Protein AF-A0A812SM68-F1 (afdb_monomer_lite)

pLDDT: mean 80.19, std 19.44, range [31.81, 96.81]

Organism: NCBI:txid878477

Foldseek 3Di:
DPPDPPPPDDDPDPDPVVVVVVVVVVVVVVVVVVVVVVVVVVVVVVVVVVVVVLVVVLVVQLVVVLVVLVVVVVVDDVVVCVPDPPVVSVCCSVPVSNVVVVVVSVVVVCCVVVVVCCVVVLVVVCVVPVVVSVVVVVVVVVVVVLVVVLVVVVVVLVVVLVVLVVVLVVLVCCCVVCVVVCVVVVNPVVSVVVSVVSVVSSVVSVVVNVVSVVVSVVVVCVVPPPPPPPDDDPPPPPPDPVVVVVPPDPVNVVVVVVVVVVVVPD

Radius of gyration: 31.7 Å; chains: 1; bounding box: 85×53×84 Å

Sequence (266 aa):
MVIPDVLHAKSGKEIKPDLMKYLYSLAWRCQSVNLLIGVALALALLNGLRAFAFHMARVRFVSRLRDRCFSHYMSQDMAFFDKVDAAELTSRLTSDCQMVFASLDDVLNFLLRSSSVTFLGSAALIRSSPRLALVAALVLLGLAASTSKYSEVRRRTTAEAQDAIAELSRVADEGLDGLATVRALGAEDVHRRLFSEQNDKILSIQKRNSYASGLFGLANVSLSGPSAGTSEDQGKGLDHPFRRVSQMTHRDMRWRMVAYAGKCSL

InterPro domains:
  IPR011527 ABC transporter type 1, transmembrane domain [PF00664] (35-219)
  IPR011527 ABC transporter type 1, transmembrane domain [PS50929] (35-225)
  IPR036640 ABC transporter type 1, transmembrane domain superfamily [G3DSA:1.20.1560.10] (4-228)
  IPR036640 ABC transporter type 1, transmembrane domain superfamily [SSF90123] (35-223)
  IPR039421 Type 1 protein exporter [PTHR43394] (33-217)

Secondary structure (DSSP, 8-state):
---GGGTTSS------HHHHHHHHHHHHHHHHHHHHHHHHHHHHHHHHHHHHHHHHHHHHHHHHHHHHHHHHHHTS-HHHHTTS-HHHHHHIIIIIHHHHHHHHHHHHHHHHHHHHHHHHHHHHHHHH-HHHHHHHHHHHHHHHHHHHHHHHHHHHHHHHHHHHHHHHHHHHHHHHHTHHHHHHTT-HHHHHHHHHHHHHHHHHHHHHHHHHHHHHHHHHHTTS-S----SSSSSTT---GGGGTTT--HHHHHHHHHHHHTTS--

Structure (mmCIF, N/CA/C/O backbone):
data_AF-A0A812SM68-F1
#
_entry.id   AF-A0A812SM68-F1
#
loop_
_atom_site.group_PDB
_atom_site.id
_atom_site.type_symbol
_atom_site.label_atom_id
_atom_site.label_alt_id
_atom_site.label_comp_id
_atom_site.label_asym_id
_atom_site.label_entity_id
_atom_site.label_seq_id
_atom_site.pdbx_PDB_ins_code
_atom_site.Cartn_x
_atom_site.Cartn_y
_atom_site.Cartn_z
_atom_site.occupancy
_atom_site.B_iso_or_equiv
_atom_site.auth_seq_id
_atom_site.auth_comp_id
_atom_site.auth_asym_id
_atom_site.auth_atom_id
_atom_site.pdbx_PDB_model_num
ATOM 1 N N . MET A 1 1 ? 32.719 12.249 -29.803 1.00 47.16 1 MET A N 1
ATOM 2 C CA . MET A 1 1 ? 33.228 12.742 -31.101 1.00 47.16 1 MET A CA 1
ATOM 3 C C . MET A 1 1 ? 34.425 13.662 -30.835 1.00 47.16 1 MET A C 1
ATOM 5 O O . MET A 1 1 ? 34.257 14.866 -30.855 1.00 47.16 1 MET A O 1
ATOM 9 N N . VAL A 1 2 ? 35.594 13.114 -30.453 1.00 51.78 2 VAL A N 1
ATOM 10 C CA . VAL A 1 2 ? 36.808 13.888 -30.056 1.00 51.78 2 VAL A CA 1
ATOM 11 C C . VAL A 1 2 ? 38.094 13.118 -30.438 1.00 51.78 2 VAL A C 1
ATOM 13 O O . VAL A 1 2 ? 38.990 12.955 -29.623 1.00 51.78 2 VAL A O 1
ATOM 16 N N . ILE A 1 3 ? 38.161 12.502 -31.625 1.00 56.97 3 ILE A N 1
ATOM 17 C CA . ILE A 1 3 ? 39.294 11.617 -31.994 1.00 56.97 3 ILE A CA 1
ATOM 18 C C . ILE A 1 3 ? 40.066 11.987 -33.287 1.00 56.97 3 ILE A C 1
ATOM 20 O O . ILE A 1 3 ? 41.169 11.464 -33.420 1.00 56.97 3 ILE A O 1
ATOM 24 N N . PRO A 1 4 ? 39.660 12.884 -34.220 1.00 54.09 4 PRO A N 1
ATOM 25 C CA . PRO A 1 4 ? 40.484 13.041 -35.426 1.00 54.09 4 PRO A CA 1
ATOM 26 C C . PRO A 1 4 ? 41.837 13.745 -35.199 1.00 54.09 4 PRO A C 1
ATOM 28 O O . PRO A 1 4 ? 42.788 13.441 -35.911 1.00 54.09 4 PRO A O 1
ATOM 31 N N . ASP A 1 5 ? 41.974 14.636 -34.210 1.00 52.50 5 ASP A N 1
ATOM 32 C CA . ASP A 1 5 ? 43.110 15.581 -34.200 1.00 52.50 5 ASP A CA 1
ATOM 33 C C . ASP A 1 5 ? 44.428 15.062 -33.601 1.00 52.50 5 ASP A C 1
ATOM 35 O O . ASP A 1 5 ? 45.472 15.687 -33.772 1.00 52.50 5 ASP A O 1
ATOM 39 N N . VAL A 1 6 ? 44.443 13.906 -32.929 1.00 55.50 6 VAL A N 1
ATOM 40 C CA . VAL A 1 6 ? 45.656 13.445 -32.215 1.00 55.50 6 VAL A CA 1
ATOM 41 C C . VAL A 1 6 ? 46.616 12.646 -33.117 1.00 55.50 6 VAL A C 1
ATOM 43 O O . VAL A 1 6 ? 47.776 12.442 -32.761 1.00 55.50 6 VAL A O 1
ATOM 46 N N . LEU A 1 7 ? 46.190 12.216 -34.313 1.00 54.66 7 LEU A N 1
ATOM 47 C CA . LEU A 1 7 ? 46.991 11.325 -35.171 1.00 54.66 7 LEU A CA 1
ATOM 48 C C . LEU A 1 7 ? 47.968 12.032 -36.125 1.00 54.66 7 LEU A C 1
ATOM 50 O O . LEU A 1 7 ? 48.834 11.367 -36.688 1.00 54.66 7 LEU A O 1
ATOM 54 N N . HIS A 1 8 ? 47.901 13.358 -36.281 1.00 49.06 8 HIS A N 1
ATOM 55 C CA . HIS A 1 8 ? 48.766 14.069 -37.235 1.00 49.06 8 HIS A CA 1
ATOM 56 C C . HIS A 1 8 ? 50.132 14.512 -36.683 1.00 49.06 8 HIS A C 1
ATOM 58 O O . HIS A 1 8 ? 50.971 14.974 -37.453 1.00 49.06 8 HIS A O 1
ATOM 64 N N . ALA A 1 9 ? 50.402 14.362 -35.381 1.00 52.28 9 ALA A N 1
ATOM 65 C CA . ALA A 1 9 ? 51.523 15.073 -34.761 1.00 52.28 9 ALA A CA 1
ATOM 66 C C . ALA A 1 9 ? 52.797 14.259 -34.464 1.00 52.28 9 ALA A C 1
ATOM 68 O O . ALA A 1 9 ? 53.779 14.869 -34.039 1.00 52.28 9 ALA A O 1
ATOM 69 N N . LYS A 1 10 ? 52.873 12.930 -34.664 1.00 51.56 10 LYS A N 1
ATOM 70 C CA . LYS A 1 10 ? 54.168 12.247 -34.447 1.00 51.56 10 LYS A CA 1
ATOM 71 C C . LYS A 1 10 ? 54.352 10.875 -35.107 1.00 51.56 10 LYS A C 1
ATOM 73 O O . LYS A 1 10 ? 53.789 9.880 -34.675 1.00 51.56 10 LYS A O 1
ATOM 78 N N . SER A 1 11 ? 55.365 10.856 -35.976 1.00 49.16 11 SER A N 1
ATOM 79 C CA . SER A 1 11 ? 56.359 9.786 -36.154 1.00 49.16 11 SER A CA 1
ATOM 80 C C . SER A 1 11 ? 56.020 8.636 -37.109 1.00 49.16 11 SER A C 1
ATOM 82 O O . SER A 1 11 ? 55.211 7.760 -36.824 1.00 49.16 11 SER A O 1
ATOM 84 N N . GLY A 1 12 ? 56.771 8.603 -38.217 1.00 54.91 12 GLY A N 1
ATOM 85 C CA . GLY A 1 12 ? 56.912 7.463 -39.120 1.00 54.91 12 GLY A CA 1
ATOM 86 C C . GLY A 1 12 ? 57.597 6.261 -38.462 1.00 54.91 12 GLY A C 1
ATOM 87 O O . GLY A 1 12 ? 58.780 6.009 -38.675 1.00 54.91 12 GLY A O 1
ATOM 88 N N . LYS A 1 13 ? 56.830 5.497 -37.685 1.00 56.81 13 LYS A N 1
ATOM 89 C CA . LYS A 1 13 ? 57.109 4.100 -37.333 1.00 56.81 13 LYS A CA 1
ATOM 90 C C . LYS A 1 13 ? 55.870 3.284 -37.671 1.00 56.81 13 LYS A C 1
ATOM 92 O O . LYS A 1 13 ? 54.777 3.658 -37.256 1.00 56.81 13 LYS A O 1
ATOM 97 N N . GLU A 1 14 ? 56.048 2.195 -38.418 1.00 61.38 14 GLU A N 1
ATOM 98 C CA . GLU A 1 14 ? 54.967 1.277 -38.784 1.00 61.38 14 GLU A CA 1
ATOM 99 C C . GLU A 1 14 ? 54.137 0.898 -37.552 1.00 61.38 14 GLU A C 1
ATOM 101 O O . GLU A 1 14 ? 54.624 0.309 -36.581 1.00 61.38 14 GLU A O 1
ATOM 106 N N . ILE A 1 15 ? 52.873 1.310 -37.573 1.00 64.56 15 ILE A N 1
ATOM 107 C CA . ILE A 1 15 ? 51.938 1.114 -36.474 1.00 64.56 15 ILE A CA 1
ATOM 108 C C . ILE A 1 15 ? 51.561 -0.366 -36.472 1.00 64.56 15 ILE A C 1
ATOM 110 O O . ILE A 1 15 ? 50.873 -0.839 -37.376 1.00 64.56 15 ILE A O 1
ATOM 114 N N . LYS A 1 16 ? 52.017 -1.108 -35.454 1.00 69.00 16 LYS A N 1
ATOM 115 C CA . LYS A 1 16 ? 51.687 -2.531 -35.298 1.00 69.00 16 LYS A CA 1
ATOM 116 C C . LYS A 1 16 ? 50.157 -2.713 -35.310 1.00 69.00 16 LYS A C 1
ATOM 118 O O . LYS A 1 16 ? 49.472 -2.019 -34.552 1.00 69.00 16 LYS A O 1
ATOM 123 N N . PRO A 1 17 ? 49.611 -3.657 -36.097 1.00 69.69 17 PRO A N 1
ATOM 124 C CA . PRO A 1 17 ? 48.165 -3.848 -36.261 1.00 69.69 17 PRO A CA 1
ATOM 125 C C . PRO A 1 17 ? 47.436 -4.166 -34.944 1.00 69.69 17 PRO A C 1
ATOM 127 O O . PRO A 1 17 ? 46.243 -3.890 -34.813 1.00 69.69 17 PRO A O 1
ATOM 130 N N . ASP A 1 18 ? 48.152 -4.671 -33.936 1.00 75.25 18 ASP A N 1
ATOM 131 C CA . ASP A 1 18 ? 47.608 -4.895 -32.595 1.00 75.25 18 ASP A CA 1
ATOM 132 C C . ASP A 1 18 ? 47.290 -3.588 -31.859 1.00 75.25 18 ASP A C 1
ATOM 134 O O . ASP A 1 18 ? 46.255 -3.499 -31.200 1.00 75.25 18 ASP A O 1
ATOM 138 N N . LEU A 1 19 ? 48.102 -2.535 -32.027 1.00 73.19 19 LEU A N 1
ATOM 139 C CA . LEU A 1 19 ? 47.860 -1.235 -31.389 1.00 73.19 19 LEU A CA 1
ATOM 140 C C . LEU A 1 19 ? 46.557 -0.600 -31.900 1.00 73.19 19 LEU A C 1
ATOM 142 O O . LEU A 1 19 ? 45.800 -0.020 -31.127 1.00 73.19 19 LEU A O 1
ATOM 146 N N . MET A 1 20 ? 46.248 -0.786 -33.185 1.00 76.00 20 MET A N 1
ATOM 147 C CA . MET A 1 20 ? 45.010 -0.312 -33.816 1.00 76.00 20 MET A CA 1
ATOM 148 C C . MET A 1 20 ? 43.759 -0.994 -33.228 1.00 76.00 20 MET A C 1
ATOM 150 O O . MET A 1 20 ? 42.764 -0.327 -32.937 1.00 76.00 20 MET A O 1
ATOM 154 N N . LYS A 1 21 ? 43.822 -2.306 -32.951 1.00 78.06 21 LYS A N 1
ATOM 155 C CA . LYS A 1 21 ? 42.741 -3.050 -32.272 1.00 78.06 21 LYS A CA 1
ATOM 156 C C . LYS A 1 21 ? 42.542 -2.584 -30.823 1.00 78.06 21 LYS A C 1
ATOM 158 O O . LYS A 1 21 ? 41.403 -2.441 -30.370 1.00 78.06 21 LYS A O 1
ATOM 163 N N . TYR A 1 22 ? 43.631 -2.295 -30.104 1.00 79.56 22 TYR A N 1
ATOM 164 C CA . TYR A 1 22 ? 43.567 -1.740 -28.746 1.00 79.56 22 TYR A CA 1
ATOM 165 C C . TYR A 1 22 ? 42.931 -0.345 -28.719 1.00 79.56 22 TYR A C 1
ATOM 167 O O . TYR A 1 22 ? 42.048 -0.100 -27.900 1.00 79.56 22 TYR A O 1
ATOM 175 N N . LEU A 1 23 ? 43.299 0.544 -29.643 1.00 79.56 23 LEU A N 1
ATOM 176 C CA . LEU A 1 23 ? 42.718 1.887 -29.721 1.00 79.56 23 LEU A CA 1
ATOM 177 C C . LEU A 1 23 ? 41.218 1.853 -30.061 1.00 79.56 23 LEU A C 1
ATOM 179 O O . LEU A 1 23 ? 40.437 2.568 -29.433 1.00 79.56 23 LEU A O 1
ATOM 183 N N . TYR A 1 24 ? 40.789 0.981 -30.981 1.00 82.25 24 TYR A N 1
ATOM 184 C CA . TYR A 1 24 ? 39.370 0.833 -31.327 1.00 82.25 24 TYR A CA 1
ATOM 185 C C . TYR A 1 24 ? 38.547 0.237 -30.174 1.00 82.25 24 TYR A C 1
ATOM 187 O O . TYR A 1 24 ? 37.477 0.751 -29.847 1.00 82.25 24 TYR A O 1
ATOM 195 N N . SER A 1 25 ? 39.056 -0.801 -29.499 1.00 83.81 25 SER A N 1
ATOM 196 C CA . SER A 1 25 ? 38.378 -1.380 -28.327 1.00 83.81 25 SER A CA 1
ATOM 197 C C . SER A 1 25 ? 38.299 -0.403 -27.146 1.00 83.81 25 SER A C 1
ATOM 199 O O . SER A 1 25 ? 37.272 -0.350 -26.469 1.00 83.81 25 SER A O 1
ATOM 201 N N . LEU A 1 26 ? 39.327 0.424 -26.923 1.00 84.94 26 LEU A N 1
ATOM 202 C CA . LEU A 1 26 ? 39.313 1.470 -25.898 1.00 84.94 26 LEU A CA 1
ATOM 203 C C . LEU A 1 26 ? 38.300 2.576 -26.236 1.00 84.94 26 LEU A C 1
ATOM 205 O O . LEU A 1 26 ? 37.512 2.967 -25.374 1.00 84.94 26 LEU A O 1
ATOM 209 N N . ALA A 1 27 ? 38.247 3.016 -27.497 1.00 84.94 27 ALA A N 1
ATOM 210 C CA . ALA A 1 27 ? 37.284 4.013 -27.964 1.00 84.94 27 ALA A CA 1
ATOM 211 C C . ALA A 1 27 ? 35.825 3.538 -27.814 1.00 84.94 27 ALA A C 1
ATOM 213 O O . ALA A 1 27 ? 34.978 4.290 -27.324 1.00 84.94 27 ALA A O 1
ATOM 214 N N . TRP A 1 28 ? 35.533 2.278 -28.154 1.00 84.50 28 TRP A N 1
ATOM 215 C CA . TRP A 1 28 ? 34.203 1.682 -27.967 1.00 84.50 28 TRP A CA 1
ATOM 216 C C . TRP A 1 28 ? 33.785 1.592 -26.499 1.00 84.50 28 TRP A C 1
ATOM 218 O O . TRP A 1 28 ? 32.625 1.855 -26.164 1.00 84.50 28 TRP A O 1
ATOM 228 N N . ARG A 1 29 ? 34.725 1.264 -25.606 1.00 87.69 29 ARG A N 1
ATOM 229 C CA . ARG A 1 29 ? 34.470 1.222 -24.160 1.00 87.69 29 ARG A CA 1
ATOM 230 C C . ARG A 1 29 ? 34.154 2.614 -23.614 1.00 87.69 29 ARG A C 1
ATOM 232 O O . ARG A 1 29 ? 33.152 2.765 -22.922 1.00 87.69 29 ARG A O 1
ATOM 239 N N . CYS A 1 30 ? 34.930 3.635 -23.978 1.00 86.69 30 CYS A N 1
ATOM 240 C CA . CYS A 1 30 ? 34.680 5.016 -23.555 1.00 86.69 30 CYS A CA 1
ATOM 241 C C . CYS A 1 30 ? 33.338 5.559 -24.076 1.00 86.69 30 CYS A C 1
ATOM 243 O O . CYS A 1 30 ? 32.591 6.179 -23.320 1.00 86.69 30 CYS A O 1
ATOM 245 N N . GLN A 1 31 ? 32.991 5.281 -25.337 1.00 88.81 31 GLN A N 1
ATOM 246 C CA . GLN A 1 31 ? 31.709 5.702 -25.911 1.00 88.81 31 GLN A CA 1
ATOM 247 C C . GLN A 1 31 ? 30.518 5.038 -25.205 1.00 88.81 31 GLN A C 1
ATOM 249 O O . GLN A 1 31 ? 29.523 5.704 -24.914 1.00 88.81 31 GLN A O 1
ATOM 254 N N . SER A 1 32 ? 30.627 3.745 -24.894 1.00 89.38 32 SER A N 1
ATOM 255 C CA . SER A 1 32 ? 29.576 3.005 -24.187 1.00 89.38 32 SER A CA 1
ATOM 256 C C . SER A 1 32 ? 29.378 3.529 -22.762 1.00 89.38 32 SER A C 1
ATOM 258 O O . SER A 1 32 ? 28.245 3.717 -22.330 1.00 89.38 32 SER A O 1
ATOM 260 N N . VAL A 1 33 ? 30.468 3.834 -22.049 1.00 91.69 33 VAL A N 1
ATOM 261 C CA . VAL A 1 33 ? 30.412 4.402 -20.692 1.00 91.69 33 VAL A CA 1
ATOM 262 C C . VAL A 1 33 ? 29.743 5.779 -20.692 1.00 91.69 33 VAL A C 1
ATOM 264 O O . VAL A 1 33 ? 28.839 6.007 -19.892 1.00 91.69 33 VAL A O 1
ATOM 267 N N . ASN A 1 34 ? 30.100 6.667 -21.625 1.00 89.31 34 ASN A N 1
ATOM 268 C CA . ASN A 1 34 ? 29.462 7.984 -21.730 1.00 89.31 34 ASN A CA 1
ATOM 269 C C . ASN A 1 34 ? 27.957 7.882 -22.027 1.00 89.31 34 ASN A C 1
ATOM 271 O O . ASN A 1 34 ? 27.167 8.646 -21.472 1.00 89.31 34 ASN A O 1
ATOM 275 N N . LEU A 1 35 ? 27.547 6.920 -22.859 1.00 94.00 35 LEU A N 1
ATOM 276 C CA . LEU A 1 35 ? 26.135 6.684 -23.164 1.00 94.00 35 LEU A CA 1
ATOM 277 C C . LEU A 1 35 ? 25.367 6.166 -21.938 1.00 94.00 35 LEU A C 1
ATOM 279 O O . LEU A 1 35 ? 24.277 6.657 -21.652 1.00 94.00 35 LEU A O 1
ATOM 283 N N . LEU A 1 36 ? 25.949 5.237 -21.172 1.00 93.62 36 LEU A N 1
ATOM 284 C CA . LEU A 1 36 ? 25.349 4.733 -19.932 1.00 93.62 36 LEU A CA 1
ATOM 285 C C . LEU A 1 36 ? 25.204 5.829 -18.870 1.00 93.62 36 LEU A C 1
ATOM 287 O O . LEU A 1 36 ? 24.159 5.910 -18.227 1.00 93.62 36 LEU A O 1
ATOM 291 N N . ILE A 1 37 ? 26.209 6.698 -18.720 1.00 94.50 37 ILE A N 1
ATOM 292 C CA . ILE A 1 37 ? 26.144 7.850 -17.808 1.00 94.50 37 ILE A CA 1
ATOM 293 C C . ILE A 1 37 ? 25.016 8.799 -18.230 1.00 94.50 37 ILE A C 1
ATOM 295 O O . ILE A 1 37 ? 24.224 9.222 -17.388 1.00 94.50 37 ILE A O 1
ATOM 299 N N . GLY A 1 38 ? 24.894 9.089 -19.530 1.00 94.94 38 GLY A N 1
ATOM 300 C CA . GLY A 1 38 ? 23.813 9.922 -20.059 1.00 94.94 38 GLY A CA 1
ATOM 301 C C . GLY A 1 38 ? 22.423 9.342 -19.775 1.00 94.94 38 GLY A C 1
ATOM 302 O O . GLY A 1 38 ? 21.540 10.057 -19.302 1.00 94.94 38 GLY A O 1
ATOM 303 N N . VAL A 1 39 ? 22.238 8.036 -19.991 1.00 95.12 39 VAL A N 1
ATOM 304 C CA . VAL A 1 39 ? 20.977 7.340 -19.682 1.00 95.12 39 VAL A CA 1
ATOM 305 C C . VAL A 1 39 ? 20.688 7.352 -18.179 1.00 95.12 39 VAL A C 1
ATOM 307 O O . VAL A 1 39 ? 19.560 7.635 -17.783 1.00 95.12 39 VAL A O 1
ATOM 310 N N . ALA A 1 40 ? 21.686 7.093 -17.332 1.00 94.19 40 ALA A N 1
ATOM 311 C CA . ALA A 1 40 ? 21.522 7.115 -15.881 1.00 94.19 40 ALA A CA 1
ATOM 312 C C . ALA A 1 40 ? 21.100 8.503 -15.371 1.00 94.19 40 ALA A C 1
ATOM 314 O O . ALA A 1 40 ? 20.181 8.608 -14.556 1.00 94.19 40 ALA A O 1
ATOM 315 N N . LEU A 1 41 ? 21.713 9.570 -15.895 1.00 96.12 41 LEU A N 1
ATOM 316 C CA . LEU A 1 41 ? 21.356 10.943 -15.545 1.00 96.12 41 LEU A CA 1
ATOM 317 C C . LEU A 1 41 ? 19.931 11.288 -15.999 1.00 96.12 41 LEU A C 1
ATOM 319 O O . LEU A 1 41 ? 19.155 11.844 -15.223 1.00 96.12 41 LEU A O 1
ATOM 323 N N . ALA A 1 42 ? 19.554 10.902 -17.221 1.00 95.12 42 ALA A N 1
ATOM 324 C CA . ALA A 1 42 ? 18.193 11.085 -17.720 1.00 95.12 42 ALA A CA 1
ATOM 325 C C . ALA A 1 42 ? 17.160 10.340 -16.856 1.00 95.12 42 ALA A C 1
ATOM 327 O O . ALA A 1 42 ? 16.133 10.911 -16.493 1.00 95.12 42 ALA A O 1
ATOM 328 N N . LEU A 1 43 ? 17.442 9.093 -16.464 1.00 92.94 43 LEU A N 1
ATOM 329 C CA . LEU A 1 43 ? 16.573 8.314 -15.577 1.00 92.94 43 LEU A CA 1
ATOM 330 C C . LEU A 1 43 ? 16.429 8.962 -14.195 1.00 92.94 43 LEU A C 1
ATOM 332 O O . LEU A 1 43 ? 15.317 9.026 -13.669 1.00 92.94 43 LEU A O 1
ATOM 336 N N . ALA A 1 44 ? 17.524 9.466 -13.620 1.00 93.88 44 ALA A N 1
ATOM 337 C CA . ALA A 1 44 ? 17.497 10.166 -12.338 1.00 93.88 44 ALA A CA 1
ATOM 338 C C . ALA A 1 44 ? 16.624 11.430 -12.407 1.00 93.88 44 ALA A C 1
ATOM 340 O O . ALA A 1 44 ? 15.751 11.624 -11.558 1.00 93.88 44 ALA A O 1
ATOM 341 N N . LEU A 1 45 ? 16.795 12.241 -13.457 1.00 96.62 45 LEU A N 1
ATOM 342 C CA . LEU A 1 45 ? 16.005 13.452 -13.685 1.00 96.62 45 LEU A CA 1
ATOM 343 C C . LEU A 1 45 ? 14.517 13.142 -13.875 1.00 96.62 45 LEU A C 1
ATOM 345 O O . LEU A 1 45 ? 13.672 13.754 -13.223 1.00 96.62 45 LEU A O 1
ATOM 349 N N . LEU A 1 46 ? 14.182 12.161 -14.717 1.00 92.94 46 LEU A N 1
ATOM 350 C CA . LEU A 1 46 ? 12.794 11.761 -14.958 1.00 92.94 46 LEU A CA 1
ATOM 351 C C . LEU A 1 46 ? 12.131 11.206 -13.695 1.00 92.94 46 LEU A C 1
ATOM 353 O O . LEU A 1 46 ? 10.971 11.515 -13.419 1.00 92.94 46 LEU A O 1
ATOM 357 N N . ASN A 1 47 ? 12.853 10.414 -12.898 1.00 90.31 47 ASN A N 1
ATOM 358 C CA . ASN A 1 47 ? 12.313 9.889 -11.649 1.00 90.31 47 ASN A CA 1
ATOM 359 C C . ASN A 1 47 ? 12.103 11.000 -10.607 1.00 90.31 47 ASN A C 1
ATOM 361 O O . ASN A 1 47 ? 11.086 10.989 -9.913 1.00 90.31 47 ASN A O 1
ATOM 365 N N . GLY A 1 48 ? 13.012 11.977 -10.541 1.00 92.81 48 GLY A N 1
ATOM 366 C CA . GLY A 1 48 ? 12.855 13.169 -9.708 1.00 92.81 48 GLY A CA 1
ATOM 367 C C . GLY A 1 48 ? 11.650 14.014 -10.124 1.00 92.81 48 GLY A C 1
ATOM 368 O O . GLY A 1 48 ? 10.812 14.347 -9.287 1.00 92.81 48 GLY A O 1
ATOM 369 N N . LEU A 1 49 ? 11.501 14.286 -11.424 1.00 95.00 49 LEU A N 1
ATOM 370 C CA . LEU A 1 49 ? 10.365 15.035 -11.965 1.00 95.00 49 LEU A CA 1
ATOM 371 C C . LEU A 1 49 ? 9.035 14.327 -11.689 1.00 95.00 49 LEU A C 1
ATOM 373 O O . LEU A 1 49 ? 8.067 14.959 -11.269 1.00 95.00 49 LEU A O 1
ATOM 377 N N . ARG A 1 50 ? 8.998 13.004 -11.871 1.00 90.44 50 ARG A N 1
ATOM 378 C CA . ARG A 1 50 ? 7.841 12.178 -11.520 1.00 90.44 50 ARG A CA 1
ATOM 379 C C . ARG A 1 50 ? 7.507 12.321 -10.035 1.00 90.44 50 ARG A C 1
ATOM 381 O O . ARG A 1 50 ? 6.367 12.631 -9.707 1.00 90.44 50 ARG A O 1
ATOM 388 N N . ALA A 1 51 ? 8.479 12.135 -9.141 1.00 90.00 51 ALA A N 1
ATOM 389 C CA . ALA A 1 51 ? 8.259 12.248 -7.698 1.00 90.00 51 ALA A CA 1
ATOM 390 C C . ALA A 1 51 ? 7.732 13.637 -7.299 1.00 90.00 51 ALA A C 1
ATOM 392 O O . ALA A 1 51 ? 6.786 13.740 -6.516 1.00 90.00 51 ALA A O 1
ATOM 393 N N . PHE A 1 52 ? 8.283 14.696 -7.893 1.00 94.19 52 PHE A N 1
ATOM 394 C CA . PHE A 1 52 ? 7.812 16.063 -7.698 1.00 94.19 52 PHE A CA 1
ATOM 395 C C . PHE A 1 52 ? 6.364 16.254 -8.173 1.00 94.19 52 PHE A C 1
ATOM 397 O O . PHE A 1 52 ? 5.540 16.803 -7.440 1.00 94.19 52 PHE A O 1
ATOM 404 N N . ALA A 1 53 ? 6.021 15.753 -9.363 1.00 92.50 53 ALA A N 1
ATOM 405 C CA . ALA A 1 53 ? 4.670 15.842 -9.909 1.00 92.50 53 ALA A CA 1
ATOM 406 C C . ALA A 1 53 ? 3.636 15.131 -9.019 1.00 92.50 53 ALA A C 1
ATOM 408 O O . ALA A 1 53 ? 2.598 15.715 -8.704 1.00 92.50 53 ALA A O 1
ATOM 409 N N . PHE A 1 54 ? 3.938 13.915 -8.547 1.00 90.69 54 PHE A N 1
ATOM 410 C CA . PHE A 1 54 ? 3.081 13.193 -7.597 1.00 90.69 54 PHE A CA 1
ATOM 411 C C . PHE A 1 54 ? 2.957 13.931 -6.263 1.00 90.69 54 PHE A C 1
ATOM 413 O O . PHE A 1 54 ? 1.865 14.025 -5.704 1.00 90.69 54 PHE A O 1
ATOM 420 N N . HIS A 1 55 ? 4.046 14.526 -5.769 1.00 92.19 55 HIS A N 1
ATOM 421 C CA . HIS A 1 55 ? 3.994 15.320 -4.547 1.00 92.19 55 HIS A CA 1
ATOM 422 C C . HIS A 1 55 ? 3.086 16.548 -4.687 1.00 92.19 55 HIS A C 1
ATOM 424 O O . HIS A 1 55 ? 2.261 16.813 -3.814 1.00 92.19 55 HIS A O 1
ATOM 430 N N . MET A 1 56 ? 3.165 17.261 -5.808 1.00 94.88 56 MET A N 1
ATOM 431 C CA . MET A 1 56 ? 2.277 18.395 -6.072 1.00 94.88 56 MET A CA 1
ATOM 432 C C . MET A 1 56 ? 0.819 17.962 -6.264 1.00 94.88 56 MET A C 1
ATOM 434 O O . MET A 1 56 ? -0.092 18.646 -5.792 1.00 94.88 56 MET A O 1
ATOM 438 N N . ALA A 1 57 ? 0.582 16.815 -6.906 1.00 93.00 57 ALA A N 1
ATOM 439 C CA . ALA A 1 57 ? -0.753 16.235 -7.022 1.00 93.00 57 ALA A CA 1
ATOM 440 C C . ALA A 1 57 ? -1.352 15.919 -5.642 1.00 93.00 57 ALA A C 1
ATOM 442 O O . ALA A 1 57 ? -2.498 16.290 -5.386 1.00 93.00 57 ALA A O 1
ATOM 443 N N . ARG A 1 58 ? -0.554 15.341 -4.731 1.00 91.94 58 ARG A N 1
ATOM 444 C CA . ARG A 1 58 ? -0.936 15.072 -3.336 1.00 91.94 58 ARG A CA 1
ATOM 445 C C . ARG A 1 58 ? -1.406 16.321 -2.614 1.00 91.94 58 ARG A C 1
ATOM 447 O O . ARG A 1 58 ? -2.515 16.341 -2.088 1.00 91.94 58 ARG A O 1
ATOM 454 N N . VAL A 1 59 ? -0.583 17.369 -2.614 1.00 94.06 59 VAL A N 1
ATOM 455 C CA . VAL A 1 59 ? -0.900 18.621 -1.909 1.00 94.06 59 VAL A CA 1
ATOM 456 C C . VAL A 1 59 ? -2.201 19.226 -2.442 1.00 94.06 59 VAL A C 1
ATOM 458 O O . VAL A 1 59 ? -3.083 19.583 -1.663 1.00 94.06 59 VAL A O 1
ATOM 461 N N . ARG A 1 60 ? -2.371 19.272 -3.770 1.00 95.06 60 ARG A N 1
ATOM 462 C CA . ARG A 1 60 ? -3.588 19.809 -4.401 1.00 95.06 60 ARG A CA 1
ATOM 463 C C . ARG A 1 60 ? -4.828 18.973 -4.096 1.00 95.06 60 ARG A C 1
ATOM 465 O O . ARG A 1 60 ? -5.890 19.540 -3.849 1.00 95.06 60 ARG A O 1
ATOM 472 N N . PHE A 1 61 ? -4.713 17.649 -4.136 1.00 94.94 61 PHE A N 1
ATOM 473 C CA . PHE A 1 61 ? -5.838 16.757 -3.877 1.00 94.94 61 PHE A CA 1
ATOM 474 C C . PHE A 1 61 ? -6.298 16.852 -2.422 1.00 94.94 61 PHE A C 1
ATOM 476 O O . PHE A 1 61 ? -7.479 17.080 -2.174 1.00 94.94 61 PHE A O 1
ATOM 483 N N . VAL A 1 62 ? -5.367 16.745 -1.469 1.00 94.69 62 VAL A N 1
ATOM 484 C CA . VAL A 1 62 ? -5.684 16.802 -0.035 1.00 94.69 62 VAL A CA 1
ATOM 485 C C . VAL A 1 62 ? -6.257 18.167 0.347 1.00 94.69 62 VAL A C 1
ATOM 487 O O . VAL A 1 62 ? -7.224 18.214 1.100 1.00 94.69 62 VAL A O 1
ATOM 490 N N . SER A 1 63 ? -5.732 19.268 -0.207 1.00 95.81 63 SER A N 1
ATOM 491 C CA . SER A 1 63 ? -6.302 20.606 0.016 1.00 95.81 63 SER A CA 1
ATOM 492 C C . SER A 1 63 ? -7.756 20.679 -0.448 1.00 95.81 63 SER A C 1
ATOM 494 O O . SER A 1 63 ? -8.630 21.031 0.333 1.00 95.81 63 SER A O 1
ATOM 496 N N . ARG A 1 64 ? -8.042 20.255 -1.688 1.00 96.31 64 ARG A N 1
ATOM 497 C CA . ARG A 1 64 ? -9.412 20.263 -2.228 1.00 96.31 64 ARG A CA 1
ATOM 498 C C . ARG A 1 64 ? -10.358 19.359 -1.446 1.00 96.31 64 ARG A C 1
ATOM 500 O O . ARG A 1 64 ? -11.538 19.676 -1.328 1.00 96.31 64 ARG A O 1
ATOM 507 N N . LEU A 1 65 ? -9.864 18.222 -0.958 1.00 95.94 65 LEU A N 1
ATOM 508 C CA . LEU A 1 65 ? -10.655 17.311 -0.139 1.00 95.94 65 LEU A CA 1
ATOM 509 C C . LEU A 1 65 ? -11.012 17.962 1.201 1.00 95.94 65 LEU A C 1
ATOM 511 O O . LEU A 1 65 ? -12.180 17.956 1.577 1.00 95.94 65 LEU A O 1
ATOM 515 N N . ARG A 1 66 ? -10.037 18.591 1.867 1.00 95.81 66 ARG A N 1
ATOM 516 C CA . ARG A 1 66 ? -10.258 19.336 3.114 1.00 95.81 66 ARG A CA 1
ATOM 517 C C . ARG A 1 66 ? -11.252 20.476 2.930 1.00 95.81 66 ARG A C 1
ATOM 519 O O . ARG A 1 66 ? -12.171 20.579 3.734 1.00 95.81 66 ARG A O 1
ATOM 526 N N . ASP A 1 67 ? -11.129 21.256 1.858 1.00 96.62 67 ASP A N 1
ATOM 527 C CA . ASP A 1 67 ? -12.054 22.359 1.565 1.00 96.62 67 ASP A CA 1
ATOM 528 C C . ASP A 1 67 ? -13.493 21.856 1.381 1.00 96.62 67 ASP A C 1
ATOM 530 O O . ASP A 1 67 ? -14.433 22.413 1.948 1.00 96.62 67 ASP A O 1
ATOM 534 N N . ARG A 1 68 ? -13.679 20.759 0.631 1.00 96.25 68 ARG A N 1
ATOM 535 C CA . ARG A 1 68 ? -15.002 20.149 0.419 1.00 96.25 68 ARG A CA 1
ATOM 536 C C . ARG A 1 68 ? -15.595 19.586 1.706 1.00 96.25 68 ARG A C 1
ATOM 538 O O . ARG A 1 68 ? -16.766 19.832 1.979 1.00 96.25 68 ARG A O 1
ATOM 545 N N . CYS A 1 69 ? -14.807 18.856 2.494 1.00 95.56 69 CYS A N 1
ATOM 546 C CA . CYS A 1 69 ? -15.271 18.298 3.764 1.00 95.56 69 CYS A CA 1
ATOM 547 C C . CYS A 1 69 ? -15.617 19.405 4.766 1.00 95.56 69 CYS A C 1
ATOM 549 O O . CYS A 1 69 ? -16.665 19.347 5.400 1.00 95.56 69 CYS A O 1
ATOM 551 N N . PHE A 1 70 ? -14.786 20.444 4.867 1.00 95.94 70 PHE A N 1
ATOM 552 C CA . PHE A 1 70 ? -15.053 21.579 5.745 1.00 95.94 70 PHE A CA 1
ATOM 553 C C . PHE A 1 70 ? -16.316 22.339 5.323 1.00 95.94 70 PHE A C 1
ATOM 555 O O . PHE A 1 70 ? -17.183 22.598 6.15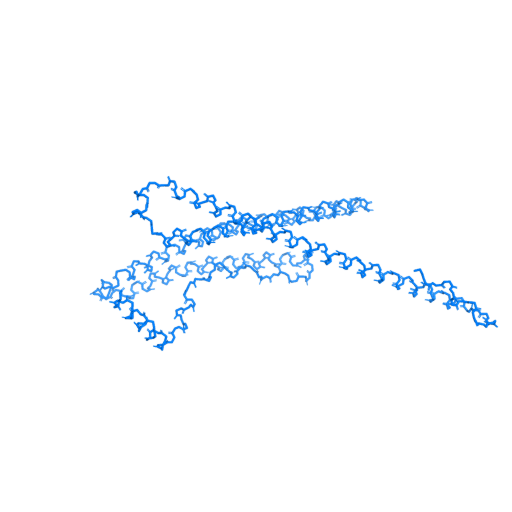5 1.00 95.94 70 PHE A O 1
ATOM 562 N N . SER A 1 71 ? -16.473 22.624 4.026 1.00 96.81 71 SER A N 1
ATOM 563 C CA . SER A 1 71 ? -17.694 23.245 3.501 1.00 96.81 71 SER A CA 1
ATOM 564 C C . SER A 1 71 ? -18.936 22.395 3.773 1.00 96.81 71 SER A C 1
ATOM 566 O O . SER A 1 71 ? -19.995 22.951 4.049 1.00 96.81 71 SER A O 1
ATOM 568 N N . HIS A 1 72 ? -18.819 21.066 3.706 1.00 95.12 72 HIS A N 1
ATOM 569 C CA . HIS A 1 72 ? -19.919 20.166 4.032 1.00 95.12 72 HIS A CA 1
ATOM 570 C C . HIS A 1 72 ? -20.273 20.218 5.523 1.00 95.12 72 HIS A C 1
ATOM 572 O O . HIS A 1 72 ? -21.450 20.343 5.854 1.00 95.12 72 HIS A O 1
ATOM 578 N N . TYR A 1 73 ? -19.286 20.222 6.422 1.00 94.25 73 TYR A N 1
ATOM 579 C CA . TYR A 1 73 ? -19.533 20.363 7.861 1.00 94.25 73 TYR A CA 1
ATOM 580 C C . TYR A 1 73 ? -20.191 21.694 8.224 1.00 94.25 73 TYR A C 1
ATOM 582 O O . TYR A 1 73 ? -21.094 21.708 9.049 1.00 94.25 73 TYR A O 1
ATOM 590 N N . MET A 1 74 ? -19.823 22.797 7.567 1.00 94.31 74 MET A N 1
ATOM 591 C CA . MET A 1 74 ? -20.477 24.097 7.784 1.00 94.31 74 MET A CA 1
ATOM 592 C C . MET A 1 74 ? -21.943 24.136 7.325 1.00 94.31 74 MET A C 1
ATOM 594 O O . MET A 1 74 ? -22.678 25.032 7.726 1.00 94.31 74 MET A O 1
ATOM 598 N N . SER A 1 75 ? -22.374 23.182 6.493 1.00 95.06 75 SER A N 1
ATOM 599 C CA . SER A 1 75 ? -23.772 23.048 6.062 1.00 95.06 75 SER A CA 1
ATOM 600 C C . SER A 1 75 ? -24.610 22.106 6.936 1.00 95.06 75 SER A C 1
ATOM 602 O O . SER A 1 75 ? -25.793 21.939 6.654 1.00 95.06 75 SER A O 1
ATOM 604 N N . GLN A 1 76 ? -24.015 21.474 7.954 1.00 95.19 76 GLN A N 1
ATOM 605 C CA . GLN A 1 76 ? -24.720 20.554 8.851 1.00 95.19 76 GLN A CA 1
ATOM 606 C C . GLN A 1 76 ? -25.472 21.290 9.965 1.00 95.19 76 GLN A C 1
ATOM 608 O O . GLN A 1 76 ? -25.051 22.341 10.448 1.00 95.19 76 GLN A O 1
ATOM 613 N N . ASP A 1 77 ? -26.582 20.699 10.389 1.00 94.56 77 ASP A N 1
ATOM 614 C CA . ASP A 1 77 ? -27.448 21.175 11.463 1.00 94.56 77 ASP A CA 1
ATOM 615 C C . ASP A 1 77 ? -26.797 21.068 12.853 1.00 94.56 77 ASP A C 1
ATOM 617 O O . ASP A 1 77 ? -25.935 20.231 13.115 1.00 94.56 77 ASP A O 1
ATOM 621 N N . MET A 1 78 ? -27.245 21.911 13.789 1.00 91.62 78 MET A N 1
ATOM 622 C CA . MET A 1 78 ? -26.650 22.007 15.131 1.00 91.62 78 MET A CA 1
ATOM 623 C C . MET A 1 78 ? -26.744 20.693 15.928 1.00 91.62 78 MET A C 1
ATOM 625 O O . MET A 1 78 ? -25.826 20.358 16.670 1.00 91.62 78 MET A O 1
ATOM 629 N N . ALA A 1 79 ? -27.779 19.886 15.668 1.00 93.44 79 ALA A N 1
ATOM 630 C CA . ALA A 1 79 ? -27.961 18.561 16.264 1.00 93.44 79 ALA A CA 1
ATOM 631 C C . ALA A 1 79 ? -26.845 17.555 15.908 1.00 93.44 79 ALA A C 1
ATOM 633 O O . ALA A 1 79 ? -26.688 16.539 16.589 1.00 93.44 79 ALA A O 1
ATOM 634 N N . PHE A 1 80 ? -26.080 17.799 14.837 1.00 91.94 80 PHE A N 1
ATOM 635 C CA . PHE A 1 80 ? -24.875 17.032 14.516 1.00 91.94 80 PHE A CA 1
ATOM 636 C C . PHE A 1 80 ? -23.720 17.390 15.460 1.00 91.94 80 PHE A C 1
ATOM 638 O O . PHE A 1 80 ? -23.038 16.500 15.968 1.00 91.94 80 PHE A O 1
ATOM 645 N N . PHE A 1 81 ? -23.536 18.683 15.737 1.00 91.31 81 PHE A N 1
ATOM 646 C CA . PHE A 1 81 ? -22.476 19.187 16.612 1.00 91.31 81 PHE A CA 1
ATOM 647 C C . PHE A 1 81 ? -22.721 18.882 18.095 1.00 91.31 81 PHE A C 1
ATOM 649 O O . PHE A 1 81 ? -21.762 18.806 18.853 1.00 91.31 81 PHE A O 1
ATOM 656 N N . ASP A 1 82 ? -23.965 18.605 18.491 1.00 94.19 82 ASP A N 1
ATOM 657 C CA . ASP A 1 82 ? -24.281 18.094 19.833 1.00 94.19 82 ASP A CA 1
ATOM 658 C C . ASP A 1 82 ? -23.798 16.645 20.051 1.00 94.19 82 ASP A C 1
ATOM 660 O O . ASP A 1 82 ? -23.684 16.189 21.187 1.00 94.19 82 ASP A O 1
ATOM 664 N N . LYS A 1 83 ? -23.538 15.897 18.967 1.00 92.62 83 LYS A N 1
ATOM 665 C CA . LYS A 1 83 ? -23.148 14.475 19.013 1.00 92.62 83 LYS A CA 1
ATOM 666 C C . LYS A 1 83 ? -21.665 14.229 18.756 1.00 92.62 83 LYS A C 1
ATOM 668 O O . LYS A 1 83 ? -21.183 13.152 19.093 1.00 92.62 83 LYS A O 1
ATOM 673 N N . VAL A 1 84 ? -20.968 15.160 18.102 1.00 91.25 84 VAL A N 1
ATOM 674 C CA . VAL A 1 84 ? -19.581 14.974 17.657 1.00 91.25 84 VAL A CA 1
ATOM 675 C C . VAL A 1 84 ? -18.730 16.170 18.059 1.00 91.25 84 VAL A C 1
ATOM 677 O O . VAL A 1 84 ? -19.002 17.303 17.662 1.00 91.25 84 VAL A O 1
ATOM 680 N N . ASP A 1 85 ? -17.640 15.901 18.775 1.00 92.19 85 ASP A N 1
ATOM 681 C CA . ASP A 1 85 ? -16.715 16.933 19.227 1.00 92.19 85 ASP A CA 1
ATOM 682 C C . ASP A 1 85 ? -15.974 17.607 18.061 1.00 92.19 85 ASP A C 1
ATOM 684 O O . ASP A 1 85 ? -15.445 16.964 17.147 1.00 92.19 85 ASP A O 1
ATOM 688 N N . ALA A 1 86 ? -15.811 18.930 18.148 1.00 91.00 86 ALA A N 1
ATOM 689 C CA . ALA A 1 86 ? -15.049 19.711 17.170 1.00 91.00 86 ALA A CA 1
ATOM 690 C C . ALA A 1 86 ? -13.583 19.240 17.032 1.00 91.00 86 ALA A C 1
ATOM 692 O O . ALA A 1 86 ? -12.988 19.307 15.948 1.00 91.00 86 ALA A O 1
ATOM 693 N N . ALA A 1 87 ? -12.999 18.731 18.121 1.00 91.06 87 ALA A N 1
ATOM 694 C CA . ALA A 1 87 ? -11.654 18.162 18.121 1.00 91.06 87 ALA A CA 1
ATOM 695 C C . ALA A 1 87 ? -11.577 16.872 17.284 1.00 91.06 87 ALA A C 1
ATOM 697 O O . ALA A 1 87 ? -10.615 16.682 16.534 1.00 91.06 87 ALA A O 1
ATOM 698 N N . GLU A 1 88 ? -12.606 16.023 17.349 1.00 92.50 88 GLU A N 1
ATOM 699 C CA . GLU A 1 88 ? -12.693 14.814 16.531 1.00 92.50 88 GLU A CA 1
ATOM 700 C C . GLU A 1 88 ? -12.835 15.167 15.045 1.00 92.50 88 GLU A C 1
ATOM 702 O O . GLU A 1 88 ? -12.088 14.645 14.214 1.00 92.50 88 GLU A O 1
ATOM 707 N N . LEU A 1 89 ? -13.711 16.118 14.701 1.00 93.25 89 LEU A N 1
ATOM 708 C CA . LEU A 1 89 ? -13.889 16.581 13.317 1.00 93.25 89 LEU A CA 1
ATOM 709 C C . LEU A 1 89 ? -12.585 17.124 12.715 1.00 93.25 89 LEU A C 1
ATOM 711 O O . LEU A 1 89 ? -12.257 16.839 11.560 1.00 93.25 89 LEU A O 1
ATOM 715 N N . THR A 1 90 ? -11.808 17.864 13.509 1.00 93.56 90 THR A N 1
ATOM 716 C CA . THR A 1 90 ? -10.498 18.391 13.097 1.00 93.56 90 THR A CA 1
ATOM 717 C C . THR A 1 90 ? -9.484 17.269 12.863 1.00 93.56 90 THR A C 1
ATOM 719 O O . THR A 1 90 ? -8.726 17.302 11.886 1.00 93.56 90 THR A O 1
ATOM 722 N N . SER A 1 91 ? -9.484 16.244 13.719 1.00 94.25 91 SER A N 1
ATOM 723 C CA . SER A 1 91 ? -8.647 15.053 13.543 1.00 94.25 91 SER A CA 1
ATOM 724 C C . SER A 1 91 ? -8.989 14.320 12.242 1.00 94.25 91 SER A C 1
ATOM 726 O O . SER A 1 91 ? -8.102 14.068 11.428 1.00 94.25 91 SER A O 1
ATOM 728 N N . ARG A 1 92 ? -10.279 14.092 11.964 1.00 92.81 92 ARG A N 1
ATOM 729 C CA . ARG A 1 92 ? -10.742 13.446 10.722 1.00 92.81 92 ARG A CA 1
ATOM 730 C C . ARG A 1 92 ? -10.381 14.256 9.467 1.00 92.81 92 ARG A C 1
ATOM 732 O O . ARG A 1 92 ? -9.891 13.712 8.478 1.00 92.81 92 ARG A O 1
ATOM 739 N N . LEU A 1 93 ? -10.539 15.583 9.500 1.00 93.69 93 LEU A N 1
ATOM 740 C CA . LEU A 1 93 ? -10.135 16.468 8.390 1.00 93.69 93 LEU A CA 1
ATOM 741 C C . LEU A 1 93 ? -8.631 16.416 8.100 1.00 93.69 93 LEU A C 1
ATOM 743 O O . LEU A 1 93 ? -8.193 16.574 6.956 1.00 93.69 93 LEU A O 1
ATOM 747 N N . THR A 1 94 ? -7.814 16.245 9.135 1.00 91.38 94 THR A N 1
ATOM 748 C CA . THR A 1 94 ? -6.361 16.283 8.984 1.00 91.38 94 THR A CA 1
ATOM 749 C C . THR A 1 94 ? -5.783 14.911 8.665 1.00 91.38 94 THR A C 1
ATOM 751 O O . THR A 1 94 ? -5.043 14.818 7.682 1.00 91.38 94 THR A O 1
ATOM 754 N N . SER A 1 95 ? -6.150 13.883 9.432 1.00 93.38 95 SER A N 1
ATOM 755 C CA . SER A 1 95 ? -5.615 12.522 9.361 1.00 93.38 95 SER A CA 1
ATOM 756 C C . SER A 1 95 ? -6.301 11.674 8.289 1.00 93.38 95 SER A C 1
ATOM 758 O O . SER A 1 95 ? -5.632 11.231 7.353 1.00 93.38 95 SER A O 1
ATOM 760 N N . ASP A 1 96 ? -7.628 11.526 8.333 1.00 93.44 96 ASP A N 1
ATOM 761 C CA . ASP A 1 96 ? -8.340 10.622 7.416 1.00 93.44 96 ASP A CA 1
ATOM 762 C C . ASP A 1 96 ? -8.194 11.086 5.963 1.00 93.44 96 ASP A C 1
ATOM 764 O O . ASP A 1 96 ? -7.901 10.292 5.070 1.00 93.44 96 ASP A O 1
ATOM 768 N N . CYS A 1 97 ? -8.290 12.399 5.718 1.00 91.75 97 CYS A N 1
ATOM 769 C CA . CYS A 1 97 ? -8.077 12.965 4.382 1.00 91.75 97 CYS A CA 1
ATOM 770 C C . CYS A 1 97 ? -6.668 12.671 3.832 1.00 91.75 97 CYS A C 1
ATOM 772 O O . CYS A 1 97 ? -6.498 12.522 2.620 1.00 91.75 97 CYS A O 1
ATOM 774 N N . GLN A 1 98 ? -5.650 12.594 4.699 1.00 92.38 98 GLN A N 1
ATOM 775 C CA . GLN A 1 98 ? -4.294 12.213 4.299 1.00 92.38 98 GLN A CA 1
ATOM 776 C C . GLN A 1 98 ? -4.186 10.711 4.035 1.00 92.38 98 GLN A C 1
ATOM 778 O O . GLN A 1 98 ? -3.606 10.328 3.020 1.00 92.38 98 GLN A O 1
ATOM 783 N N . MET A 1 99 ? -4.759 9.872 4.904 1.00 92.19 99 MET A N 1
ATOM 784 C CA . MET A 1 99 ? -4.734 8.415 4.744 1.00 92.19 99 MET A CA 1
ATOM 785 C C . MET A 1 99 ? -5.427 7.970 3.457 1.00 92.19 99 MET A C 1
ATOM 787 O O . MET A 1 99 ? -4.874 7.158 2.719 1.00 92.19 99 MET A O 1
ATOM 791 N N . VAL A 1 100 ? -6.581 8.562 3.132 1.00 92.50 100 VAL A N 1
ATOM 792 C CA . VAL A 1 100 ? -7.305 8.272 1.886 1.00 92.50 100 VAL A CA 1
ATOM 793 C C . VAL A 1 100 ? -6.425 8.538 0.667 1.00 92.50 100 VAL A C 1
ATOM 795 O O . VAL A 1 100 ? -6.342 7.697 -0.228 1.00 92.50 100 VAL A O 1
ATOM 798 N N . PHE A 1 101 ? -5.731 9.683 0.620 1.00 90.19 101 PHE A N 1
ATOM 799 C CA . PHE A 1 101 ? -4.837 9.949 -0.503 1.00 90.19 101 PHE A CA 1
ATOM 800 C C . PHE A 1 101 ? -3.614 9.036 -0.494 1.00 90.19 101 PHE A C 1
ATOM 802 O O . PHE A 1 101 ? -3.207 8.612 -1.564 1.00 90.19 101 PHE A O 1
ATOM 809 N N . ALA A 1 102 ? -3.037 8.713 0.665 1.00 89.56 102 ALA A N 1
ATOM 810 C CA . ALA A 1 102 ? -1.897 7.801 0.739 1.00 89.56 102 ALA A CA 1
ATOM 811 C C . ALA A 1 102 ? -2.229 6.436 0.110 1.00 89.56 102 ALA A C 1
ATOM 813 O O . ALA A 1 102 ? -1.503 5.972 -0.764 1.00 89.56 102 ALA A O 1
ATOM 814 N N . SER A 1 103 ? -3.390 5.859 0.443 1.00 91.50 103 SER A N 1
ATOM 815 C CA . SER A 1 103 ? -3.847 4.603 -0.166 1.00 91.50 103 SER A CA 1
ATOM 816 C C . SER A 1 103 ? -4.054 4.710 -1.680 1.00 91.50 103 S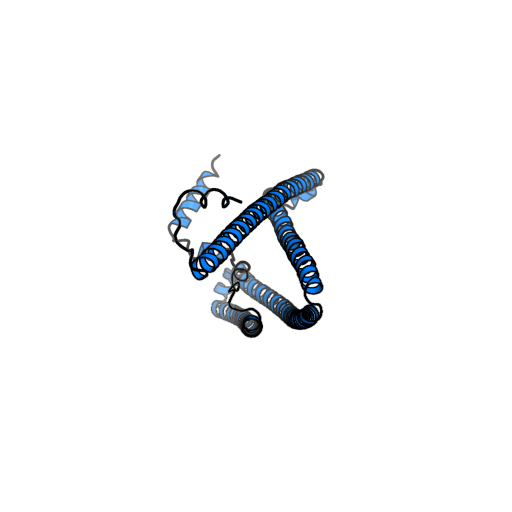ER A C 1
ATOM 818 O O . SER A 1 103 ? -3.749 3.774 -2.418 1.00 91.50 103 SER A O 1
ATOM 820 N N . LEU A 1 104 ? -4.563 5.847 -2.164 1.00 91.62 104 LEU A N 1
ATOM 821 C CA . LEU A 1 104 ? -4.727 6.089 -3.600 1.00 91.62 104 LEU A CA 1
ATOM 822 C C . LEU A 1 104 ? -3.383 6.296 -4.311 1.00 91.62 104 LEU A C 1
ATOM 824 O O . LEU A 1 104 ? -3.199 5.784 -5.414 1.00 91.62 104 LEU A O 1
ATOM 828 N N . ASP A 1 105 ? -2.461 7.035 -3.697 1.00 88.62 105 ASP A N 1
ATOM 829 C CA . ASP A 1 105 ? -1.130 7.338 -4.228 1.00 88.62 105 ASP A CA 1
ATOM 830 C C . ASP A 1 105 ? -0.355 6.045 -4.476 1.00 88.62 105 ASP A C 1
ATOM 832 O O . ASP A 1 105 ? 0.157 5.840 -5.576 1.00 88.62 105 ASP A O 1
ATOM 836 N N . ASP A 1 106 ? -0.368 5.126 -3.508 1.00 85.31 106 ASP A N 1
ATOM 837 C CA . ASP A 1 106 ? 0.313 3.835 -3.613 1.00 85.31 106 ASP A CA 1
ATOM 838 C C . ASP A 1 106 ? -0.221 3.001 -4.783 1.00 85.31 106 ASP A C 1
ATOM 840 O O . ASP A 1 106 ? 0.550 2.513 -5.618 1.00 85.31 106 ASP A O 1
ATOM 844 N N . VAL A 1 107 ? -1.548 2.889 -4.904 1.00 89.00 107 VAL A N 1
ATOM 845 C CA . VAL A 1 107 ? -2.190 2.133 -5.988 1.00 89.00 107 VAL A CA 1
ATOM 846 C C . VAL A 1 107 ? -1.904 2.774 -7.346 1.00 89.00 107 VAL A C 1
ATOM 848 O O . VAL A 1 107 ? -1.530 2.076 -8.289 1.00 89.00 107 VAL A O 1
ATOM 851 N N . LEU A 1 108 ? -2.029 4.098 -7.466 1.00 90.38 108 LEU A N 1
ATOM 852 C CA . LEU A 1 108 ? -1.773 4.814 -8.718 1.00 90.38 108 LEU A CA 1
ATOM 853 C C . LEU A 1 108 ? -0.309 4.696 -9.148 1.00 90.38 108 LEU A C 1
ATOM 855 O O . LEU A 1 108 ? -0.031 4.421 -10.317 1.00 90.38 108 LEU A O 1
ATOM 859 N N . ASN A 1 109 ? 0.629 4.871 -8.216 1.00 88.25 109 ASN A N 1
ATOM 860 C CA . ASN A 1 109 ? 2.059 4.762 -8.488 1.00 88.25 109 ASN A CA 1
ATOM 861 C C . ASN A 1 109 ? 2.417 3.350 -8.955 1.00 88.25 109 ASN A C 1
ATOM 863 O O . ASN A 1 109 ? 3.098 3.185 -9.971 1.00 88.25 109 ASN A O 1
ATOM 867 N N . PHE A 1 110 ? 1.903 2.341 -8.249 1.00 86.38 110 PHE A N 1
ATOM 868 C CA . PHE A 1 110 ? 2.109 0.941 -8.584 1.00 86.38 110 PHE A CA 1
ATOM 869 C C . PHE A 1 110 ? 1.551 0.599 -9.965 1.00 86.38 110 PHE A C 1
ATOM 871 O O . PHE A 1 110 ? 2.267 0.012 -10.779 1.00 86.38 110 PHE A O 1
ATOM 878 N N . LEU A 1 111 ? 0.307 0.989 -10.256 1.00 88.88 111 LEU A N 1
ATOM 879 C CA . LEU A 1 111 ? -0.335 0.707 -11.537 1.00 88.88 111 LEU A CA 1
ATOM 880 C C . LEU A 1 111 ? 0.399 1.388 -12.685 1.00 88.88 111 LEU A C 1
ATOM 882 O O . LEU A 1 111 ? 0.737 0.725 -13.662 1.00 88.88 111 LEU A O 1
ATOM 886 N N . LEU A 1 112 ? 0.698 2.683 -12.569 1.00 89.19 112 LEU A N 1
ATOM 887 C CA . LEU A 1 112 ? 1.372 3.438 -13.626 1.00 89.19 112 LEU A CA 1
ATOM 888 C C . LEU A 1 112 ? 2.778 2.902 -13.894 1.00 89.19 112 LEU A C 1
ATOM 890 O O . LEU A 1 112 ? 3.149 2.697 -15.049 1.00 89.19 112 LEU A O 1
ATOM 894 N N . ARG A 1 113 ? 3.553 2.628 -12.839 1.00 86.81 113 ARG A N 1
ATOM 895 C CA . ARG A 1 113 ? 4.906 2.084 -12.974 1.00 86.81 113 ARG A CA 1
ATOM 896 C C . ARG A 1 113 ? 4.882 0.682 -13.571 1.00 86.81 113 ARG A C 1
ATOM 898 O O . ARG A 1 113 ? 5.572 0.434 -14.557 1.00 86.81 113 ARG A O 1
ATOM 905 N N . SER A 1 114 ? 4.110 -0.221 -12.973 1.00 87.62 114 SER A N 1
ATOM 906 C CA . SER A 1 114 ? 4.107 -1.633 -13.355 1.00 87.62 114 SER A CA 1
ATOM 907 C C . SER A 1 114 ? 3.540 -1.816 -14.755 1.00 87.62 114 SER A C 1
ATOM 909 O O . SER A 1 114 ? 4.174 -2.476 -15.569 1.00 87.62 114 SER A O 1
ATOM 911 N N . SER A 1 115 ? 2.425 -1.155 -15.087 1.00 90.06 115 SER A N 1
ATOM 912 C CA . SER A 1 115 ? 1.873 -1.201 -16.446 1.00 90.06 115 SER A CA 1
ATOM 913 C C . SER A 1 115 ? 2.879 -0.691 -17.475 1.00 90.06 115 SER A C 1
ATOM 915 O O . SER A 1 115 ? 3.165 -1.398 -18.436 1.00 90.06 115 SER A O 1
ATOM 917 N N . SER A 1 116 ? 3.491 0.476 -17.251 1.00 89.31 116 SER A N 1
ATOM 918 C CA . SER A 1 116 ? 4.458 1.052 -18.194 1.00 89.31 116 SER A CA 1
ATOM 919 C C . SER A 1 116 ? 5.643 0.118 -18.441 1.00 89.31 116 SER A C 1
ATOM 921 O O . SER A 1 116 ? 6.018 -0.115 -19.590 1.00 89.31 116 SER A O 1
ATOM 923 N N . VAL A 1 117 ? 6.213 -0.454 -17.374 1.00 89.00 117 VAL A N 1
ATOM 924 C CA . VAL A 1 117 ? 7.341 -1.392 -17.473 1.00 89.00 117 VAL A CA 1
ATOM 925 C C . VAL A 1 117 ? 6.921 -2.679 -18.176 1.00 89.00 117 VAL A C 1
ATOM 927 O O . VAL A 1 117 ? 7.630 -3.138 -19.067 1.00 89.00 117 VAL A O 1
ATOM 930 N N . THR A 1 118 ? 5.765 -3.245 -17.827 1.00 87.94 118 THR A N 1
ATOM 931 C CA . THR A 1 118 ? 5.267 -4.473 -18.449 1.00 87.94 118 THR A CA 1
ATOM 932 C C . THR A 1 118 ? 4.964 -4.266 -19.929 1.00 87.94 118 THR A C 1
ATOM 934 O O . THR A 1 118 ? 5.389 -5.085 -20.740 1.00 87.94 118 THR A O 1
ATOM 937 N N . PHE A 1 119 ? 4.299 -3.175 -20.317 1.00 90.75 119 PHE A N 1
ATOM 938 C CA . PHE A 1 119 ? 3.972 -2.896 -21.717 1.00 90.75 119 PHE A CA 1
ATOM 939 C C . PHE A 1 119 ? 5.224 -2.624 -22.555 1.00 90.75 119 PHE A C 1
ATOM 941 O O . PHE A 1 119 ? 5.432 -3.283 -23.574 1.00 90.75 119 PHE A O 1
ATOM 948 N N . LEU A 1 120 ? 6.088 -1.701 -22.119 1.00 91.25 120 LEU A N 1
ATOM 949 C CA . LEU A 1 120 ? 7.306 -1.354 -22.858 1.00 91.25 120 LEU A CA 1
ATOM 950 C C . LEU A 1 120 ? 8.300 -2.519 -22.889 1.00 91.25 120 LEU A C 1
ATOM 952 O O . LEU A 1 120 ? 8.880 -2.808 -23.936 1.00 91.25 120 LEU A O 1
ATOM 956 N N . GLY A 1 121 ? 8.465 -3.216 -21.761 1.00 88.62 121 GLY A N 1
ATOM 957 C CA . GLY A 1 121 ? 9.332 -4.384 -21.648 1.00 88.62 121 GLY A CA 1
ATOM 958 C C . GLY A 1 121 ? 8.867 -5.530 -22.542 1.00 88.62 121 GLY A C 1
ATOM 959 O O . GLY A 1 121 ? 9.663 -6.073 -23.306 1.00 88.62 121 GLY A O 1
ATOM 960 N N . SER A 1 122 ? 7.569 -5.845 -22.525 1.00 87.62 122 SER A N 1
ATOM 961 C CA . SER A 1 122 ? 7.004 -6.895 -23.383 1.00 87.62 122 SER A CA 1
ATOM 962 C C . SER A 1 122 ? 7.104 -6.529 -24.863 1.00 87.62 122 SER A C 1
ATOM 964 O O . SER A 1 122 ? 7.514 -7.362 -25.668 1.00 87.62 122 SER A O 1
ATOM 966 N N . ALA A 1 123 ? 6.815 -5.277 -25.235 1.00 90.44 123 ALA A N 1
ATOM 967 C CA . ALA A 1 12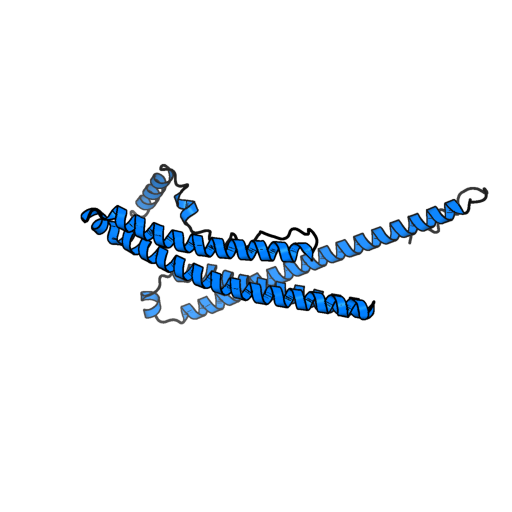3 ? 6.939 -4.818 -26.618 1.00 90.44 123 ALA A CA 1
ATOM 968 C C . ALA A 1 123 ? 8.387 -4.908 -27.135 1.00 90.44 123 ALA A C 1
ATOM 970 O O . ALA A 1 123 ? 8.620 -5.337 -28.268 1.00 90.44 123 ALA A O 1
ATOM 971 N N . ALA A 1 124 ? 9.371 -4.543 -26.307 1.00 89.19 124 ALA A N 1
ATOM 972 C CA . ALA A 1 124 ? 10.786 -4.666 -26.650 1.00 89.19 124 ALA A CA 1
ATOM 973 C C . ALA A 1 124 ? 11.224 -6.135 -26.789 1.00 89.19 124 ALA A C 1
ATOM 975 O O . ALA A 1 124 ? 11.930 -6.477 -27.741 1.00 89.19 124 ALA A O 1
ATOM 976 N N . LEU A 1 125 ? 10.772 -7.010 -25.883 1.00 88.06 125 LEU A N 1
ATOM 977 C CA . LEU A 1 125 ? 11.074 -8.445 -25.909 1.00 88.06 125 LEU A CA 1
ATOM 978 C C . LEU A 1 125 ? 10.499 -9.135 -27.149 1.00 88.06 125 LEU A C 1
ATOM 980 O O . LEU A 1 125 ? 11.222 -9.860 -27.833 1.00 88.06 125 LEU A O 1
ATOM 984 N N . ILE A 1 126 ? 9.230 -8.870 -27.476 1.00 90.94 126 ILE A N 1
ATOM 985 C CA . ILE A 1 126 ? 8.559 -9.444 -28.651 1.00 90.94 126 ILE A CA 1
ATOM 986 C C . ILE A 1 126 ? 9.271 -9.018 -29.938 1.00 90.94 126 ILE A C 1
ATOM 988 O O . ILE A 1 126 ? 9.472 -9.844 -30.827 1.00 90.94 126 ILE A O 1
ATOM 992 N N . ARG A 1 127 ? 9.704 -7.753 -30.021 1.00 92.06 127 ARG A N 1
ATOM 993 C CA . ARG A 1 127 ? 10.423 -7.233 -31.190 1.00 92.06 127 ARG A CA 1
ATOM 994 C C . ARG A 1 127 ? 11.823 -7.826 -31.356 1.00 92.06 127 ARG A C 1
ATOM 996 O O . ARG A 1 127 ? 12.296 -7.913 -32.482 1.00 92.06 127 ARG A O 1
ATOM 1003 N N . SER A 1 128 ? 12.480 -8.221 -30.267 1.00 90.06 128 SER A N 1
ATOM 1004 C CA . SER A 1 128 ? 13.807 -8.844 -30.324 1.00 90.06 128 SER A CA 1
ATOM 1005 C C . SER A 1 128 ? 13.730 -10.337 -30.656 1.00 90.06 128 SER A C 1
ATOM 1007 O O . SER A 1 128 ? 14.421 -10.817 -31.552 1.00 90.06 128 SER A O 1
ATOM 1009 N N . SER A 1 129 ? 12.892 -11.104 -29.949 1.00 90.12 129 SER A N 1
ATOM 1010 C CA . SER A 1 129 ? 12.754 -12.549 -30.172 1.00 90.12 129 SER A CA 1
ATOM 1011 C C . SER A 1 129 ? 11.419 -13.087 -29.635 1.00 90.12 129 SER A C 1
ATOM 1013 O O . SER A 1 129 ? 11.283 -13.301 -28.426 1.00 90.12 129 SER A O 1
ATOM 1015 N N . PRO A 1 130 ? 10.445 -13.416 -30.506 1.00 86.81 130 PRO A N 1
ATOM 1016 C CA . PRO A 1 130 ? 9.113 -13.842 -30.070 1.00 86.81 130 PRO A CA 1
ATOM 1017 C C . PRO A 1 130 ? 9.109 -15.200 -29.347 1.00 86.81 130 PRO A C 1
ATOM 1019 O O . PRO A 1 130 ? 8.274 -15.429 -28.475 1.00 86.81 130 PRO A O 1
ATOM 1022 N N . ARG A 1 131 ? 10.066 -16.095 -29.645 1.00 89.19 131 ARG A N 1
ATOM 1023 C CA . ARG A 1 131 ? 10.175 -17.403 -28.969 1.00 89.19 131 ARG A CA 1
ATOM 1024 C C . ARG A 1 131 ? 10.555 -17.273 -27.490 1.00 89.19 131 ARG A C 1
ATOM 1026 O O . ARG A 1 131 ? 9.945 -17.935 -26.659 1.00 89.19 131 ARG A O 1
ATOM 1033 N N . LEU A 1 132 ? 11.510 -16.400 -27.150 1.00 84.00 132 LEU A N 1
ATOM 1034 C CA . LEU A 1 132 ? 11.867 -16.143 -25.747 1.00 84.00 132 LEU A CA 1
ATOM 1035 C C . LEU A 1 132 ? 10.750 -15.405 -25.004 1.00 84.00 132 LEU A C 1
ATOM 1037 O O . LEU A 1 132 ? 10.511 -15.689 -23.833 1.00 84.00 132 LEU A O 1
ATOM 1041 N N . ALA A 1 133 ? 10.039 -14.502 -25.685 1.00 87.94 133 ALA A N 1
ATOM 1042 C CA . ALA A 1 133 ? 8.914 -13.783 -25.096 1.00 87.94 133 ALA A CA 1
ATOM 1043 C C . ALA A 1 133 ? 7.785 -14.734 -24.651 1.00 87.94 133 ALA A C 1
ATOM 1045 O O . ALA A 1 133 ? 7.256 -14.568 -23.555 1.00 87.94 133 ALA A O 1
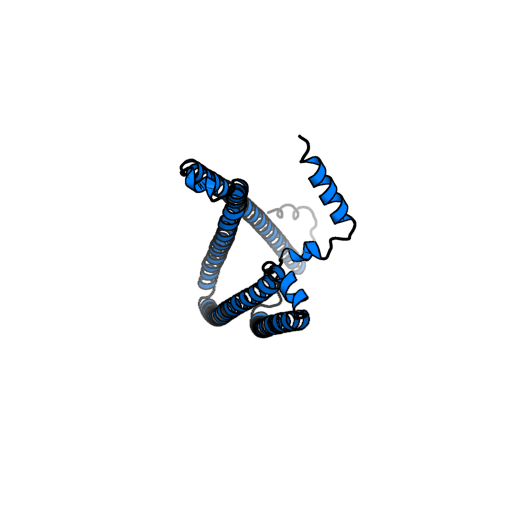ATOM 1046 N N . LEU A 1 134 ? 7.460 -15.763 -25.448 1.00 87.69 134 LEU A N 1
ATOM 1047 C CA . LEU A 1 134 ? 6.461 -16.774 -25.074 1.00 87.69 134 LEU A CA 1
ATOM 1048 C C . LEU A 1 134 ? 6.881 -17.594 -23.850 1.00 87.69 134 LEU A C 1
ATOM 1050 O O . LEU A 1 134 ? 6.073 -17.799 -22.947 1.00 87.69 134 LEU A O 1
ATOM 1054 N N . VAL A 1 135 ? 8.143 -18.028 -23.787 1.00 88.06 135 VAL A N 1
ATOM 1055 C CA . VAL A 1 135 ? 8.657 -18.768 -22.623 1.00 88.06 135 VAL A CA 1
ATOM 1056 C C . VAL A 1 135 ? 8.609 -17.893 -21.366 1.00 88.06 135 VAL A C 1
ATOM 1058 O O . VAL A 1 135 ? 8.123 -18.340 -20.329 1.00 88.06 135 VAL A O 1
ATOM 1061 N N . ALA A 1 136 ? 9.032 -16.629 -21.463 1.00 85.81 136 ALA A N 1
ATOM 1062 C CA . ALA A 1 136 ? 8.957 -15.683 -20.352 1.00 85.81 136 ALA A CA 1
ATOM 1063 C C . ALA A 1 136 ? 7.507 -15.437 -19.899 1.00 85.81 136 ALA A C 1
ATOM 1065 O O . ALA A 1 136 ? 7.232 -15.428 -18.700 1.00 85.81 136 ALA A O 1
ATOM 1066 N N . ALA A 1 137 ? 6.566 -15.298 -20.837 1.00 86.94 137 ALA A N 1
ATOM 1067 C CA . ALA A 1 137 ? 5.150 -15.131 -20.525 1.00 86.94 137 ALA A CA 1
ATOM 1068 C C . ALA A 1 137 ? 4.574 -16.344 -19.774 1.00 86.94 137 ALA A C 1
ATOM 1070 O O . ALA A 1 137 ? 3.865 -16.161 -18.788 1.00 86.94 137 ALA A O 1
ATOM 1071 N N . LEU A 1 138 ? 4.916 -17.573 -20.177 1.00 88.81 138 LEU A N 1
ATOM 1072 C CA . LEU A 1 138 ? 4.474 -18.791 -19.486 1.00 88.81 138 LEU A CA 1
ATOM 1073 C C . LEU A 1 138 ? 4.991 -18.863 -18.042 1.00 88.81 138 LEU A C 1
ATOM 1075 O O . LEU A 1 138 ? 4.226 -19.183 -17.132 1.00 88.81 138 LEU A O 1
ATOM 1079 N N . VAL A 1 139 ? 6.259 -18.509 -17.814 1.00 86.88 139 VAL A N 1
ATOM 1080 C CA . VAL A 1 139 ? 6.838 -18.446 -16.460 1.00 86.88 139 VAL A CA 1
ATOM 1081 C C . VAL A 1 139 ? 6.126 -17.391 -15.608 1.00 86.88 139 VAL A C 1
ATOM 1083 O O . VAL A 1 139 ? 5.760 -17.666 -14.464 1.00 86.88 139 VAL A O 1
ATOM 1086 N N . LEU A 1 140 ? 5.871 -16.203 -16.168 1.00 85.56 140 LEU A N 1
ATOM 1087 C CA . LEU A 1 140 ? 5.154 -15.129 -15.475 1.00 85.56 140 LEU A CA 1
ATOM 1088 C C . LEU A 1 140 ? 3.713 -15.518 -15.124 1.00 85.56 140 LEU A C 1
ATOM 1090 O O . LEU A 1 140 ? 3.260 -15.210 -14.025 1.00 85.56 140 LEU A O 1
ATOM 1094 N N . LEU A 1 141 ? 3.003 -16.223 -16.010 1.00 88.75 141 LEU A N 1
ATOM 1095 C CA . LEU A 1 141 ? 1.657 -16.733 -15.730 1.00 88.75 141 LEU A CA 1
ATOM 1096 C C . LEU A 1 141 ? 1.667 -17.771 -14.598 1.00 88.75 141 LEU A C 1
ATOM 1098 O O . LEU A 1 141 ? 0.800 -17.727 -13.724 1.00 88.75 141 LEU A O 1
ATOM 1102 N N . GLY A 1 142 ? 2.666 -18.658 -14.564 1.00 87.69 142 GLY A N 1
ATOM 1103 C CA . GLY A 1 142 ? 2.852 -19.607 -13.462 1.00 87.69 142 GLY A CA 1
ATOM 1104 C C . GLY A 1 142 ? 3.098 -18.910 -12.118 1.00 87.69 142 GLY A C 1
ATOM 1105 O O . GLY A 1 142 ? 2.460 -19.236 -11.114 1.00 87.69 142 GLY A O 1
ATOM 1106 N N . LEU A 1 143 ? 3.965 -17.894 -12.105 1.00 85.12 143 LEU A N 1
ATOM 1107 C CA . LEU A 1 143 ? 4.224 -17.067 -10.921 1.00 85.12 143 LEU A CA 1
ATOM 1108 C C . LEU A 1 143 ? 2.985 -16.285 -10.473 1.00 85.12 143 LEU A C 1
ATOM 1110 O O . LEU A 1 143 ? 2.689 -16.231 -9.276 1.00 85.12 143 LEU A O 1
ATOM 1114 N N . ALA A 1 144 ? 2.241 -15.707 -11.419 1.00 86.25 144 ALA A N 1
ATOM 1115 C CA . ALA A 1 144 ? 1.004 -14.993 -11.135 1.00 86.25 144 ALA A CA 1
ATOM 1116 C C . ALA A 1 144 ? -0.025 -15.924 -10.479 1.00 86.25 144 ALA A C 1
ATOM 1118 O O . ALA A 1 144 ? -0.582 -15.572 -9.444 1.00 86.25 144 ALA A O 1
ATOM 1119 N N . ALA A 1 145 ? -0.203 -17.143 -11.000 1.00 87.81 145 ALA A N 1
ATOM 1120 C CA . ALA A 1 145 ? -1.107 -18.135 -10.420 1.00 87.81 145 ALA A CA 1
ATOM 1121 C C . ALA A 1 145 ? -0.705 -18.537 -8.988 1.00 87.81 145 ALA A C 1
ATOM 1123 O O . ALA A 1 145 ? -1.556 -18.570 -8.093 1.00 87.81 145 ALA A O 1
ATOM 1124 N N . SER A 1 146 ? 0.589 -18.787 -8.748 1.00 85.44 146 SER A N 1
ATOM 1125 C CA . SER A 1 146 ? 1.122 -19.084 -7.408 1.00 85.44 146 SER A CA 1
ATOM 1126 C C . SER A 1 146 ? 0.876 -17.926 -6.432 1.00 85.44 146 SER A C 1
ATOM 1128 O O . SER A 1 146 ? 0.354 -18.117 -5.329 1.00 85.44 146 SER A O 1
ATOM 1130 N N . THR A 1 147 ? 1.155 -16.697 -6.872 1.00 85.81 147 THR A N 1
ATOM 1131 C CA . THR A 1 147 ? 0.951 -15.481 -6.074 1.00 85.81 147 THR A CA 1
ATOM 1132 C C . THR A 1 147 ? -0.526 -15.246 -5.767 1.00 85.81 147 THR A C 1
ATOM 1134 O O . THR A 1 147 ? -0.867 -14.911 -4.633 1.00 85.81 147 THR A O 1
ATOM 1137 N N . SER A 1 148 ? -1.425 -15.467 -6.729 1.00 86.81 148 SER A N 1
ATOM 1138 C CA . SER A 1 148 ? -2.873 -15.363 -6.522 1.00 86.81 148 SER A CA 1
ATOM 1139 C C . SER A 1 148 ? -3.369 -16.344 -5.463 1.00 86.81 148 SER A C 1
ATOM 1141 O O . SER A 1 148 ? -4.081 -15.929 -4.548 1.00 86.81 148 SER A O 1
ATOM 1143 N N . LYS A 1 149 ? -2.949 -17.615 -5.518 1.00 86.50 149 LYS A N 1
ATOM 1144 C CA . LYS A 1 149 ? -3.303 -18.609 -4.491 1.00 86.50 149 LYS A CA 1
ATOM 1145 C C . LYS A 1 149 ? -2.787 -18.211 -3.111 1.00 86.50 149 LYS A C 1
ATOM 1147 O O . LYS A 1 149 ? -3.543 -18.244 -2.142 1.00 86.50 149 LYS A O 1
ATOM 1152 N N . TYR A 1 150 ? -1.536 -17.764 -3.025 1.00 86.19 150 TYR A N 1
ATOM 1153 C CA . TYR A 1 150 ? -0.967 -17.280 -1.769 1.00 86.19 150 TYR A CA 1
ATOM 1154 C C . TYR A 1 150 ? -1.701 -16.039 -1.234 1.00 86.19 150 TYR A C 1
ATOM 1156 O O . TYR A 1 150 ? -1.963 -15.937 -0.036 1.00 86.19 150 TYR A O 1
ATOM 1164 N N . SER A 1 151 ? -2.102 -15.115 -2.114 1.00 85.50 151 SER A N 1
ATOM 1165 C CA . SER A 1 151 ? -2.856 -13.916 -1.732 1.00 85.50 151 SER A CA 1
ATOM 1166 C C . SER A 1 151 ? -4.209 -14.245 -1.101 1.00 85.50 151 SER A C 1
ATOM 1168 O O . SER A 1 151 ? -4.618 -13.573 -0.155 1.00 85.50 151 SER A O 1
ATOM 1170 N N . GLU A 1 152 ? -4.881 -15.299 -1.566 1.00 87.94 152 GLU A N 1
ATOM 1171 C CA . GLU A 1 152 ? -6.153 -15.742 -1.001 1.00 87.94 152 GLU A CA 1
ATOM 1172 C C . GLU A 1 152 ? -5.961 -16.341 0.396 1.00 87.94 152 GLU A C 1
ATOM 1174 O O . GLU A 1 152 ? -6.672 -15.969 1.330 1.00 87.94 152 GLU A O 1
ATOM 1179 N N . VAL A 1 153 ? -4.946 -17.196 0.567 1.00 86.94 153 VAL A N 1
ATOM 1180 C CA . VAL A 1 153 ? -4.582 -17.760 1.878 1.00 86.94 153 VAL A CA 1
ATOM 1181 C C . VAL A 1 153 ? -4.235 -16.652 2.871 1.00 86.94 153 VAL A C 1
ATOM 1183 O O . VAL A 1 153 ? -4.708 -16.671 4.011 1.00 86.94 153 VAL A O 1
ATOM 1186 N N . ARG A 1 154 ? -3.462 -15.650 2.433 1.00 84.75 154 ARG A N 1
ATOM 1187 C CA . ARG A 1 154 ? -3.143 -14.475 3.250 1.00 84.75 154 ARG A CA 1
ATOM 1188 C C . ARG A 1 154 ? -4.393 -13.712 3.660 1.00 84.75 154 ARG A C 1
ATOM 1190 O O . ARG A 1 154 ? -4.540 -13.426 4.838 1.00 84.75 154 ARG A O 1
ATOM 1197 N N . ARG A 1 155 ? -5.301 -13.415 2.724 1.00 87.50 155 ARG A N 1
ATOM 1198 C CA . ARG A 1 155 ? -6.549 -12.691 3.025 1.00 87.50 155 ARG A CA 1
ATOM 1199 C C . ARG A 1 155 ? -7.380 -13.409 4.086 1.00 87.50 155 ARG A C 1
ATOM 1201 O O . ARG A 1 155 ? -7.809 -12.766 5.036 1.00 87.50 155 ARG A O 1
ATOM 1208 N N . ARG A 1 156 ? -7.550 -14.730 3.960 1.00 89.31 156 ARG A N 1
ATOM 1209 C CA . ARG A 1 156 ? -8.282 -15.542 4.948 1.00 89.31 156 ARG A CA 1
ATOM 1210 C C . ARG A 1 156 ? -7.602 -15.521 6.315 1.00 89.31 156 ARG A C 1
ATOM 1212 O O . ARG A 1 156 ? -8.240 -15.213 7.309 1.00 89.31 156 ARG A O 1
ATOM 1219 N N . THR A 1 157 ? -6.291 -15.751 6.351 1.00 87.38 157 THR A N 1
ATOM 1220 C CA . THR A 1 157 ? -5.528 -15.771 7.610 1.00 87.38 157 THR A CA 1
ATOM 1221 C C . THR A 1 157 ? -5.501 -14.401 8.290 1.00 87.38 157 THR A C 1
ATOM 1223 O O . THR A 1 157 ? -5.530 -14.323 9.512 1.00 87.38 157 THR A O 1
ATOM 1226 N N . THR A 1 158 ? -5.468 -13.311 7.516 1.00 87.75 158 THR A N 1
ATOM 1227 C CA . THR A 1 158 ? -5.592 -11.951 8.051 1.00 87.75 158 THR A CA 1
ATOM 1228 C C . THR A 1 158 ? -6.973 -11.710 8.647 1.00 87.75 158 THR A C 1
ATOM 1230 O O . THR A 1 158 ? -7.034 -11.162 9.739 1.00 87.75 158 THR A O 1
ATOM 1233 N N . ALA A 1 159 ? -8.053 -12.131 7.982 1.00 90.44 159 ALA A N 1
ATOM 1234 C CA . ALA A 1 159 ? -9.403 -12.014 8.536 1.00 90.44 159 ALA A CA 1
ATOM 1235 C C . ALA A 1 159 ? -9.531 -12.789 9.859 1.00 90.44 159 ALA A C 1
ATOM 1237 O O . ALA A 1 159 ? -9.885 -12.204 10.874 1.00 90.44 159 ALA A O 1
ATOM 1238 N N . GLU A 1 160 ? -9.096 -14.053 9.882 1.00 91.94 160 GLU A N 1
ATOM 1239 C CA . GLU A 1 160 ? -9.091 -14.874 11.102 1.00 91.94 160 GLU A CA 1
ATOM 1240 C C . GLU A 1 160 ? -8.255 -14.252 12.235 1.00 91.94 160 GLU A C 1
ATOM 1242 O O . GLU A 1 160 ? -8.637 -14.311 13.402 1.00 91.94 160 GLU A O 1
ATOM 1247 N N . ALA A 1 161 ? -7.112 -13.638 11.910 1.00 90.38 161 ALA A N 1
ATOM 1248 C CA . ALA A 1 161 ? -6.289 -12.945 12.898 1.00 90.38 161 ALA A CA 1
ATOM 1249 C C . ALA A 1 161 ? -6.983 -11.694 13.459 1.00 90.38 161 ALA A C 1
ATOM 1251 O O . ALA A 1 161 ? -6.862 -11.435 14.653 1.00 90.38 161 ALA A O 1
ATOM 1252 N N . GLN A 1 162 ? -7.697 -10.929 12.626 1.00 91.94 162 GLN A N 1
ATOM 1253 C CA . GLN A 1 162 ? -8.455 -9.757 13.074 1.00 91.94 162 GLN A CA 1
ATOM 1254 C C . GLN A 1 162 ? -9.609 -10.159 13.996 1.00 91.94 162 GLN A C 1
ATOM 1256 O O . GLN A 1 162 ? -9.763 -9.553 15.052 1.00 91.94 162 GLN A O 1
ATOM 1261 N N . ASP A 1 163 ? -10.344 -11.220 13.660 1.00 94.81 163 ASP A N 1
ATOM 1262 C CA . ASP A 1 163 ? -11.423 -11.741 14.508 1.00 94.81 163 ASP A CA 1
ATOM 1263 C C . ASP A 1 163 ? -10.885 -12.213 15.871 1.00 94.81 163 ASP A C 1
ATOM 1265 O O . ASP A 1 163 ? -11.453 -11.906 16.919 1.00 94.81 163 ASP A O 1
ATOM 1269 N N . ALA A 1 164 ? -9.739 -12.905 15.880 1.00 91.62 164 ALA A N 1
ATOM 1270 C CA . ALA A 1 164 ? -9.090 -13.341 17.116 1.00 91.62 164 ALA A CA 1
ATOM 1271 C C . ALA A 1 164 ? -8.568 -12.164 17.965 1.00 91.62 164 ALA A C 1
ATOM 1273 O O . ALA A 1 164 ? -8.652 -12.208 19.192 1.00 91.62 164 ALA A O 1
ATOM 1274 N N . ILE A 1 165 ? -8.048 -11.107 17.329 1.00 94.88 165 ILE A N 1
ATOM 1275 C CA . ILE A 1 165 ? -7.636 -9.873 18.016 1.00 94.88 165 ILE A CA 1
ATOM 1276 C C . ILE A 1 165 ? -8.851 -9.154 18.605 1.00 94.88 165 ILE A C 1
ATOM 1278 O O . ILE A 1 165 ? -8.781 -8.716 19.749 1.00 94.88 165 ILE A O 1
ATOM 1282 N N . ALA A 1 166 ? -9.963 -9.068 17.872 1.00 94.94 166 ALA A N 1
ATOM 1283 C CA . ALA A 1 166 ? -11.190 -8.451 18.366 1.00 94.94 166 ALA A CA 1
ATOM 1284 C C . ALA A 1 166 ? -11.718 -9.164 19.622 1.00 94.94 166 ALA A C 1
ATOM 1286 O O . ALA A 1 166 ? -12.078 -8.508 20.597 1.00 94.94 166 ALA A O 1
ATOM 1287 N N . GLU A 1 167 ? -11.689 -10.499 19.640 1.00 94.88 167 GLU A N 1
ATOM 1288 C CA . GLU A 1 167 ? -12.086 -11.283 20.813 1.00 94.88 167 GLU A CA 1
ATOM 1289 C C . GLU A 1 167 ? -11.115 -11.115 21.995 1.00 94.88 167 GLU A C 1
ATOM 1291 O O . GLU A 1 167 ? -11.551 -10.972 23.137 1.00 94.88 167 GLU A O 1
ATOM 1296 N N . LEU A 1 168 ? -9.800 -11.077 21.744 1.00 95.62 168 LEU A N 1
ATOM 1297 C CA . LEU A 1 168 ? -8.810 -10.768 22.783 1.00 95.62 168 LEU A CA 1
ATOM 1298 C C . LEU A 1 168 ? -9.055 -9.379 23.392 1.00 95.62 168 LEU A C 1
ATOM 1300 O O . LEU A 1 168 ? -9.010 -9.228 24.613 1.00 95.62 168 LEU A O 1
ATOM 1304 N N . SER A 1 169 ? -9.318 -8.378 22.547 1.00 95.75 169 SER A N 1
ATOM 1305 C CA . SER A 1 169 ? -9.657 -7.019 22.974 1.00 95.75 169 SER A CA 1
ATOM 1306 C C . SER A 1 169 ? -10.934 -6.994 23.805 1.00 95.75 169 SER A C 1
ATOM 1308 O O . SER A 1 169 ? -10.925 -6.385 24.866 1.00 95.75 169 SER A O 1
ATOM 1310 N N . ARG A 1 170 ? -11.982 -7.725 23.405 1.00 96.12 170 ARG A N 1
ATOM 1311 C CA . ARG A 1 170 ? -13.224 -7.842 24.184 1.00 96.12 170 ARG A CA 1
ATOM 1312 C C . ARG A 1 170 ? -12.966 -8.372 25.597 1.00 96.12 170 ARG A C 1
ATOM 1314 O O . ARG A 1 170 ? -13.429 -7.779 26.563 1.00 96.12 170 ARG A O 1
ATOM 1321 N N . VAL A 1 171 ? -12.189 -9.452 25.727 1.00 94.62 171 VAL A N 1
ATOM 1322 C CA . VAL A 1 171 ? -11.827 -10.030 27.038 1.00 94.62 171 VAL A CA 1
ATOM 1323 C C . VAL A 1 171 ? -10.997 -9.053 27.876 1.00 94.62 171 VAL A C 1
ATOM 1325 O O . VAL A 1 171 ? -11.168 -8.972 29.094 1.00 94.62 171 VAL A O 1
ATOM 1328 N N . ALA A 1 172 ? -10.088 -8.311 27.242 1.00 95.12 172 ALA A N 1
ATOM 1329 C CA . ALA A 1 172 ? -9.297 -7.294 27.924 1.00 95.12 172 ALA A CA 1
ATOM 1330 C C . ALA A 1 172 ? -10.174 -6.141 28.431 1.00 95.12 172 ALA A C 1
ATOM 1332 O O . ALA A 1 172 ? -10.034 -5.744 29.586 1.00 95.12 172 ALA A O 1
ATOM 1333 N N . ASP A 1 173 ? -11.088 -5.649 27.596 1.00 95.44 173 ASP A N 1
ATOM 1334 C CA . ASP A 1 173 ? -11.996 -4.558 27.938 1.00 95.44 173 ASP A CA 1
ATOM 1335 C C . ASP A 1 173 ? -12.944 -4.970 29.072 1.00 95.44 173 ASP A C 1
ATOM 1337 O O . ASP A 1 173 ? -13.056 -4.238 30.048 1.00 95.44 173 ASP A O 1
ATOM 1341 N N . GLU A 1 174 ? -13.527 -6.175 29.034 1.00 93.75 174 GLU A N 1
ATOM 1342 C CA . GLU A 1 174 ? -14.371 -6.701 30.123 1.00 93.75 174 GLU A CA 1
ATOM 1343 C C . GLU A 1 174 ? -13.623 -6.775 31.462 1.00 93.75 174 GLU A C 1
ATOM 1345 O O . GLU A 1 174 ? -14.143 -6.366 32.504 1.00 93.75 174 GLU A O 1
ATOM 1350 N N . GLY A 1 175 ? -12.379 -7.260 31.443 1.00 92.62 175 GLY A N 1
ATOM 1351 C CA . GLY A 1 175 ? -11.563 -7.368 32.650 1.00 92.62 175 GLY A CA 1
ATOM 1352 C C . GLY A 1 175 ? -11.092 -6.022 33.202 1.00 92.62 175 GLY A C 1
ATOM 1353 O O . GLY A 1 175 ? -10.973 -5.868 34.419 1.00 92.62 175 GLY A O 1
ATOM 1354 N N . LEU A 1 176 ? -10.794 -5.058 32.326 1.00 93.81 176 LEU A N 1
ATOM 1355 C CA . LEU A 1 176 ? -10.300 -3.736 32.713 1.00 93.81 176 LEU A CA 1
ATOM 1356 C C . LEU A 1 176 ? -11.431 -2.799 33.145 1.00 93.81 176 LEU A C 1
ATOM 1358 O O . LEU A 1 176 ? -11.279 -2.110 34.153 1.00 93.81 176 LEU A O 1
ATOM 1362 N N . ASP A 1 177 ? -12.556 -2.804 32.434 1.00 94.81 177 ASP A N 1
ATOM 1363 C CA . ASP A 1 177 ? -13.749 -2.032 32.790 1.00 94.81 177 ASP A CA 1
ATOM 1364 C C . ASP A 1 177 ? -14.376 -2.577 34.087 1.00 94.81 177 ASP A C 1
ATOM 1366 O O . ASP A 1 177 ? -14.700 -1.832 35.013 1.00 94.81 177 ASP A O 1
ATOM 1370 N N . GLY A 1 178 ? -14.418 -3.908 34.229 1.00 93.00 178 GLY A N 1
ATOM 1371 C CA . GLY A 1 178 ? -14.902 -4.615 35.415 1.00 93.00 178 GLY A CA 1
ATOM 1372 C C . GLY A 1 178 ? -13.869 -4.838 36.526 1.00 93.00 178 GLY A C 1
ATOM 1373 O O . GLY A 1 178 ? -14.121 -5.641 37.429 1.00 93.00 178 GLY A O 1
ATOM 1374 N N . LEU A 1 179 ? -12.707 -4.172 36.504 1.00 94.94 179 LEU A N 1
ATOM 1375 C CA . LEU A 1 179 ? -11.556 -4.529 37.351 1.00 94.94 179 LEU A CA 1
ATOM 1376 C C . LEU A 1 179 ? -11.867 -4.543 38.857 1.00 94.94 179 LEU A C 1
ATOM 1378 O O . LEU A 1 179 ? -11.363 -5.398 39.590 1.00 94.94 179 LEU A O 1
ATOM 1382 N N . ALA A 1 180 ? -12.701 -3.614 39.332 1.00 94.94 180 ALA A N 1
ATOM 1383 C CA . ALA A 1 180 ? -13.122 -3.576 40.732 1.00 94.94 180 ALA A CA 1
ATOM 1384 C C . ALA A 1 180 ? -13.907 -4.841 41.126 1.00 94.94 180 ALA A C 1
ATOM 1386 O O . ALA A 1 180 ? -13.656 -5.415 42.185 1.00 94.94 180 ALA A O 1
ATOM 1387 N N . THR A 1 181 ? -14.795 -5.313 40.249 1.00 94.50 181 THR A N 1
ATOM 1388 C CA . THR A 1 181 ? -15.592 -6.532 40.438 1.00 94.50 181 THR A CA 1
ATOM 1389 C C . THR A 1 181 ? -14.719 -7.782 40.378 1.00 94.50 181 THR A C 1
ATOM 1391 O O . THR A 1 181 ? -14.857 -8.664 41.222 1.00 94.50 181 THR A O 1
ATOM 1394 N N . VAL A 1 182 ? -13.771 -7.843 39.435 1.00 94.94 182 VAL A N 1
ATOM 1395 C CA . VAL A 1 182 ? -12.823 -8.967 39.322 1.00 94.94 182 VAL A CA 1
ATOM 1396 C C . VAL A 1 182 ? -12.006 -9.120 40.608 1.00 94.94 182 VAL A C 1
ATOM 1398 O O . VAL A 1 182 ? -11.883 -10.233 41.117 1.00 94.94 182 VAL A O 1
ATOM 1401 N N . ARG A 1 183 ? -11.513 -8.009 41.175 1.00 95.19 183 ARG A N 1
ATOM 1402 C CA . ARG A 1 183 ? -10.777 -8.008 42.452 1.00 95.19 183 ARG A CA 1
ATOM 1403 C C . ARG A 1 183 ? -11.658 -8.341 43.649 1.00 95.19 183 ARG A C 1
ATOM 1405 O O . ARG A 1 183 ? -11.227 -9.064 44.540 1.00 95.19 183 ARG A O 1
ATOM 1412 N N . ALA A 1 184 ? -12.891 -7.838 43.676 1.00 95.75 184 ALA A N 1
ATOM 1413 C CA . ALA A 1 184 ? -13.840 -8.149 44.744 1.00 95.75 184 ALA A CA 1
ATOM 1414 C C . ALA A 1 184 ? -14.195 -9.647 44.795 1.00 95.75 184 ALA A C 1
ATOM 1416 O O . ALA A 1 184 ? -14.462 -10.175 45.871 1.00 95.75 184 ALA A O 1
ATOM 1417 N N . LEU A 1 185 ? -14.165 -10.331 43.645 1.00 94.94 185 LEU A N 1
ATOM 1418 C CA . LEU A 1 185 ? -14.423 -11.767 43.518 1.00 94.94 185 LEU A CA 1
ATOM 1419 C C . LEU A 1 185 ? -13.153 -12.640 43.577 1.00 94.94 185 LEU A C 1
ATOM 1421 O O . LEU A 1 185 ? -13.276 -13.862 43.544 1.00 94.94 185 LEU A O 1
ATOM 1425 N N . GLY A 1 186 ? -11.950 -12.051 43.639 1.00 94.44 186 GLY A N 1
ATOM 1426 C CA . GLY A 1 186 ? -10.679 -12.790 43.583 1.00 94.44 186 GLY A CA 1
ATOM 1427 C C . GLY A 1 186 ? -10.482 -13.580 42.280 1.00 94.44 186 GLY A C 1
ATOM 1428 O O . GLY A 1 186 ? -9.912 -14.672 42.286 1.00 94.44 186 GLY A O 1
ATOM 1429 N N . ALA A 1 187 ? -11.033 -13.082 41.168 1.00 93.75 187 ALA A N 1
ATOM 1430 C CA . ALA A 1 187 ? -11.098 -13.777 39.881 1.00 93.75 187 ALA A CA 1
ATOM 1431 C C . ALA A 1 187 ? -9.996 -13.348 38.888 1.00 93.75 187 ALA A C 1
ATOM 1433 O O . ALA A 1 187 ? -10.116 -13.588 37.681 1.00 93.75 187 ALA A O 1
ATOM 1434 N N . GLU A 1 188 ? -8.918 -12.714 39.358 1.00 93.94 188 GLU A N 1
ATOM 1435 C CA . GLU A 1 188 ? -7.838 -12.198 38.508 1.00 93.94 188 GLU A CA 1
ATOM 1436 C C . GLU A 1 188 ? -7.162 -13.309 37.699 1.00 93.94 188 GLU A C 1
ATOM 1438 O O . GLU A 1 188 ? -6.916 -13.151 36.501 1.00 93.94 188 GLU A O 1
ATOM 1443 N N . ASP A 1 189 ? -6.902 -14.457 38.328 1.00 95.56 189 ASP A N 1
ATOM 1444 C CA . ASP A 1 189 ? -6.271 -15.599 37.663 1.00 95.56 189 ASP A CA 1
ATOM 1445 C C . ASP A 1 189 ? -7.161 -16.198 36.568 1.00 95.56 189 ASP A C 1
ATOM 1447 O O . ASP A 1 189 ? -6.651 -16.678 35.554 1.00 95.56 189 ASP A O 1
ATOM 1451 N N . VAL A 1 190 ? -8.487 -16.132 36.729 1.00 93.81 190 VAL A N 1
ATOM 1452 C CA . VAL A 1 190 ? -9.448 -16.595 35.716 1.00 93.81 190 VAL A CA 1
ATOM 1453 C C . VAL A 1 190 ? -9.375 -15.704 34.477 1.00 93.81 190 VAL A C 1
ATOM 1455 O O . VAL A 1 190 ? -9.202 -16.211 33.369 1.00 93.81 190 VAL A O 1
ATOM 1458 N N . HIS A 1 191 ? -9.413 -14.379 34.653 1.00 92.94 191 HIS A N 1
ATOM 1459 C CA . HIS A 1 191 ? -9.283 -13.430 33.539 1.00 92.94 191 HIS A CA 1
ATOM 1460 C C . HIS A 1 191 ? -7.907 -13.505 32.868 1.00 92.94 191 HIS A C 1
ATOM 1462 O O . HIS A 1 191 ? -7.805 -13.432 31.643 1.00 92.94 191 HIS A O 1
ATOM 1468 N N . ARG A 1 192 ? -6.840 -13.721 33.647 1.00 94.50 192 ARG A N 1
ATOM 1469 C CA . ARG A 1 192 ? -5.489 -13.907 33.106 1.00 94.50 192 ARG A CA 1
ATOM 1470 C C . ARG A 1 192 ? -5.388 -15.151 32.225 1.00 94.50 192 ARG A C 1
ATOM 1472 O O . ARG A 1 192 ? -4.744 -15.095 31.178 1.00 94.50 192 ARG A O 1
ATOM 1479 N N . ARG A 1 193 ? -6.024 -16.256 32.630 1.00 96.00 193 ARG A N 1
ATOM 1480 C CA . ARG A 1 193 ? -6.098 -17.489 31.830 1.00 96.00 193 ARG A CA 1
ATOM 1481 C C . ARG A 1 193 ? -6.901 -17.279 30.550 1.00 96.00 193 ARG A C 1
ATOM 1483 O O . ARG A 1 193 ? -6.380 -17.588 29.487 1.00 96.00 193 ARG A O 1
ATOM 1490 N N . LEU A 1 194 ? -8.087 -16.672 30.635 1.00 94.31 194 LEU A N 1
ATOM 1491 C CA . LEU A 1 194 ? -8.916 -16.335 29.467 1.00 94.31 194 LEU A CA 1
ATOM 1492 C C . LEU A 1 194 ? -8.148 -15.490 28.441 1.00 94.31 194 LEU A C 1
ATOM 1494 O O . LEU A 1 194 ? -8.137 -15.811 27.254 1.00 94.31 194 LEU A O 1
ATOM 1498 N N . PHE A 1 195 ? -7.449 -14.445 28.895 1.00 94.81 195 PHE A N 1
ATOM 1499 C CA . PHE A 1 195 ? -6.613 -13.622 28.022 1.00 94.81 195 PHE A CA 1
ATOM 1500 C C . PHE A 1 195 ? -5.475 -14.437 27.387 1.00 94.81 195 PHE A C 1
ATOM 1502 O O . PHE A 1 195 ? -5.236 -14.335 26.184 1.00 94.81 195 PHE A O 1
ATOM 1509 N N . SER A 1 196 ? -4.788 -15.274 28.176 1.00 96.38 196 SER A N 1
ATOM 1510 C CA . SER A 1 196 ? -3.719 -16.146 27.672 1.00 96.38 196 SER A CA 1
ATOM 1511 C C . SER A 1 196 ? -4.225 -17.108 26.597 1.00 96.38 196 SER A C 1
ATOM 1513 O O . SER A 1 196 ? -3.592 -17.229 25.555 1.00 96.38 196 SER A O 1
ATOM 1515 N N . GLU A 1 197 ? -5.383 -17.737 26.806 1.00 96.00 197 GLU A N 1
ATOM 1516 C CA . GLU A 1 197 ? -5.985 -18.670 25.850 1.00 96.00 197 GLU A CA 1
ATOM 1517 C C . GLU A 1 197 ? -6.319 -17.995 24.513 1.00 96.00 197 GLU A C 1
ATOM 1519 O O . GLU A 1 197 ? -6.054 -18.558 23.449 1.00 96.00 197 GLU A O 1
ATOM 1524 N N . GLN A 1 198 ? -6.868 -16.774 24.533 1.00 93.75 198 GLN A N 1
ATOM 1525 C CA . GLN A 1 198 ? -7.141 -16.026 23.298 1.00 93.75 198 GLN A CA 1
ATOM 1526 C C . GLN A 1 198 ? -5.845 -15.571 22.610 1.00 93.75 198 GLN A C 1
ATOM 1528 O O . GLN A 1 198 ? -5.723 -15.651 21.385 1.00 93.75 198 GLN A O 1
ATOM 1533 N N . ASN A 1 199 ? -4.839 -15.164 23.384 1.00 94.94 199 ASN A N 1
ATOM 1534 C CA . ASN A 1 199 ? -3.536 -14.785 22.849 1.00 94.94 199 ASN A CA 1
ATOM 1535 C C . ASN A 1 199 ? -2.802 -15.981 22.205 1.00 94.94 199 ASN A C 1
ATOM 1537 O O . ASN A 1 199 ? -2.181 -15.838 21.148 1.00 94.94 199 ASN A O 1
ATOM 1541 N N . ASP A 1 200 ? -2.933 -17.181 22.773 1.00 95.75 200 ASP A N 1
ATOM 1542 C CA . ASP A 1 200 ? -2.382 -18.414 22.202 1.00 95.75 200 ASP A CA 1
ATOM 1543 C C . ASP A 1 200 ? -3.043 -18.777 20.861 1.00 95.75 200 ASP A C 1
ATOM 1545 O O . ASP A 1 200 ? -2.361 -19.230 19.931 1.00 95.75 200 ASP A O 1
ATOM 1549 N N . LYS A 1 201 ? -4.348 -18.508 20.697 1.00 92.81 201 LYS A N 1
ATOM 1550 C CA . LYS A 1 201 ? -5.027 -18.655 19.396 1.00 92.81 201 LYS A CA 1
ATOM 1551 C C . LYS A 1 201 ? -4.419 -17.728 18.348 1.00 92.81 201 LYS A C 1
ATOM 1553 O O . LYS A 1 201 ? -4.061 -18.208 17.269 1.00 92.81 201 LYS A O 1
ATOM 1558 N N . ILE A 1 202 ? -4.218 -16.447 18.666 1.00 92.69 202 ILE A N 1
ATOM 1559 C CA . ILE A 1 202 ? -3.556 -15.486 17.763 1.00 92.69 202 ILE A CA 1
ATOM 1560 C C . ILE A 1 202 ? -2.161 -15.991 17.384 1.00 92.69 202 ILE A C 1
ATOM 1562 O O . ILE A 1 202 ? -1.796 -16.000 16.207 1.00 92.69 202 ILE A O 1
ATOM 1566 N N . LEU A 1 203 ? -1.395 -16.480 18.360 1.00 92.94 203 LEU A N 1
ATOM 1567 C CA . LEU A 1 203 ? -0.059 -17.021 18.136 1.00 92.94 203 LEU A CA 1
ATOM 1568 C C . LEU A 1 203 ? -0.074 -18.236 17.194 1.00 92.94 203 LEU A C 1
ATOM 1570 O O . LEU A 1 203 ? 0.792 -18.346 16.324 1.00 92.94 203 LEU A O 1
ATOM 1574 N N . SER A 1 204 ? -1.064 -19.125 17.304 1.00 92.31 204 SER A N 1
ATOM 1575 C CA . SER A 1 204 ? -1.216 -20.267 16.391 1.00 92.31 204 SER A CA 1
ATOM 1576 C C . SER A 1 204 ? -1.528 -19.837 14.946 1.00 92.31 204 SER A C 1
ATOM 1578 O O . SER A 1 204 ? -0.906 -20.340 14.003 1.00 92.31 204 SER A O 1
ATOM 1580 N N . ILE A 1 205 ? -2.405 -18.841 14.767 1.00 89.38 205 ILE A N 1
ATOM 1581 C CA . ILE A 1 205 ? -2.760 -18.265 13.461 1.00 89.38 205 ILE A CA 1
ATOM 1582 C C . ILE A 1 205 ? -1.531 -17.595 12.836 1.00 89.38 205 ILE A C 1
ATOM 1584 O O . ILE A 1 205 ? -1.202 -17.843 11.672 1.00 89.38 205 ILE A O 1
ATOM 1588 N N . GLN A 1 206 ? -0.795 -16.808 13.623 1.00 87.50 206 GLN A N 1
ATOM 1589 C CA . GLN A 1 206 ? 0.405 -16.104 13.171 1.00 87.50 206 GLN A CA 1
ATOM 1590 C C . GLN A 1 206 ? 1.553 -17.056 12.838 1.00 87.50 206 GLN A C 1
ATOM 1592 O O . GLN A 1 206 ? 2.265 -16.829 11.858 1.00 87.50 206 GLN A O 1
ATOM 1597 N N . LYS A 1 207 ? 1.712 -18.161 13.579 1.00 90.06 207 LYS A N 1
ATOM 1598 C CA . LYS A 1 207 ? 2.662 -19.228 13.231 1.00 90.06 207 LYS A CA 1
ATOM 1599 C C . LYS A 1 207 ? 2.316 -19.840 11.878 1.00 90.06 207 LYS A C 1
ATOM 1601 O O . LYS A 1 207 ? 3.188 -19.922 11.017 1.00 90.06 207 LYS A O 1
ATOM 1606 N N . ARG A 1 208 ? 1.050 -20.210 11.650 1.00 86.69 208 ARG A N 1
ATOM 1607 C CA . ARG A 1 208 ? 0.596 -20.758 10.360 1.00 86.69 208 ARG A CA 1
ATOM 1608 C C . ARG A 1 208 ? 0.841 -19.777 9.210 1.00 86.69 208 ARG A C 1
ATOM 1610 O O . ARG A 1 20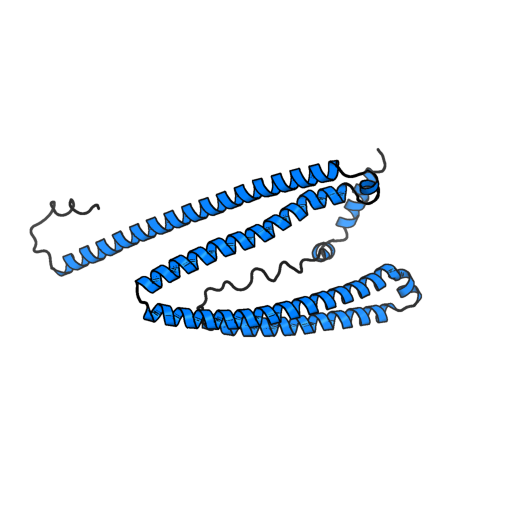8 ? 1.358 -20.179 8.170 1.00 86.69 208 ARG A O 1
ATOM 1617 N N . ASN A 1 209 ? 0.546 -18.493 9.420 1.00 85.12 209 ASN A N 1
ATOM 1618 C CA . ASN A 1 209 ? 0.838 -17.431 8.456 1.00 85.12 209 ASN A CA 1
ATOM 1619 C C . ASN A 1 209 ? 2.345 -17.307 8.174 1.00 85.12 209 ASN A C 1
ATOM 1621 O O . ASN A 1 209 ? 2.765 -17.224 7.023 1.00 85.12 209 ASN A O 1
ATOM 1625 N N . SER A 1 210 ? 3.168 -17.347 9.224 1.00 86.62 210 SER A N 1
ATOM 1626 C CA . SER A 1 210 ? 4.629 -17.252 9.129 1.00 86.62 210 SER A CA 1
ATOM 1627 C C . SER A 1 210 ? 5.227 -18.423 8.355 1.00 86.62 210 SER A C 1
ATOM 1629 O O . SER A 1 210 ? 6.066 -18.206 7.486 1.00 86.62 210 SER A O 1
ATOM 1631 N N . TYR A 1 211 ? 4.758 -19.651 8.599 1.00 86.19 211 TYR A N 1
ATOM 1632 C CA . TYR A 1 211 ? 5.188 -20.823 7.835 1.00 86.19 211 TYR A CA 1
ATOM 1633 C C . TYR A 1 211 ? 4.765 -20.741 6.366 1.00 86.19 211 TYR A C 1
ATOM 1635 O O . TYR A 1 211 ? 5.588 -20.990 5.485 1.00 86.19 211 TYR A O 1
ATOM 1643 N N . ALA A 1 212 ? 3.518 -20.346 6.085 1.00 82.12 212 ALA A N 1
ATOM 1644 C CA . ALA A 1 212 ? 3.039 -20.166 4.715 1.00 82.12 212 ALA A CA 1
ATOM 1645 C C . ALA A 1 212 ? 3.838 -19.083 3.968 1.00 82.12 212 ALA A C 1
ATOM 1647 O O . ALA A 1 212 ? 4.208 -19.270 2.810 1.00 82.12 212 ALA A O 1
ATOM 1648 N N . SER A 1 213 ? 4.154 -17.979 4.649 1.00 82.94 213 SER A N 1
ATOM 1649 C CA . SER A 1 213 ? 4.970 -16.890 4.110 1.00 82.94 213 SER A CA 1
ATOM 1650 C C . SER A 1 213 ? 6.419 -17.302 3.877 1.00 82.94 213 SER A C 1
ATOM 1652 O O . SER A 1 213 ? 6.969 -17.025 2.813 1.00 82.94 213 SER A O 1
ATOM 1654 N N . GLY A 1 214 ? 7.020 -18.027 4.823 1.00 82.38 214 GLY A N 1
ATOM 1655 C CA . GLY A 1 214 ? 8.369 -18.569 4.684 1.00 82.38 214 GLY A CA 1
ATOM 1656 C C . GLY A 1 214 ? 8.481 -19.527 3.499 1.00 82.38 214 GLY A C 1
ATOM 1657 O O . GLY A 1 214 ? 9.376 -19.376 2.670 1.00 82.38 214 GLY A O 1
ATOM 1658 N N . LEU A 1 215 ? 7.532 -20.459 3.360 1.00 83.56 215 LEU A N 1
ATOM 1659 C CA . LEU A 1 215 ? 7.508 -21.410 2.246 1.00 83.56 215 LEU A CA 1
ATOM 1660 C C . LEU A 1 215 ? 7.313 -20.709 0.892 1.00 83.56 215 LEU A C 1
ATOM 1662 O O . LEU A 1 215 ? 8.020 -21.015 -0.068 1.00 83.56 215 LEU A O 1
ATOM 1666 N N . PHE A 1 216 ? 6.399 -19.735 0.816 1.00 83.12 216 PHE A N 1
ATOM 1667 C CA . PHE A 1 216 ? 6.196 -18.935 -0.393 1.00 83.12 216 PHE A CA 1
ATOM 1668 C C . PHE A 1 216 ? 7.438 -18.105 -0.750 1.00 83.12 216 PHE A C 1
ATOM 1670 O O . PHE A 1 216 ? 7.806 -18.018 -1.923 1.00 83.12 216 PHE A O 1
ATOM 1677 N N . GLY A 1 217 ? 8.107 -17.520 0.245 1.00 77.88 217 GLY A N 1
ATOM 1678 C CA . GLY A 1 217 ? 9.342 -16.759 0.058 1.00 77.88 217 GLY A CA 1
ATOM 1679 C C . GLY A 1 217 ? 10.468 -17.614 -0.522 1.00 77.88 217 GLY A C 1
ATOM 1680 O O . GLY A 1 217 ? 11.085 -17.217 -1.510 1.00 77.88 217 GLY A O 1
ATOM 1681 N N . LEU A 1 218 ? 10.679 -18.817 0.023 1.00 77.81 218 LEU A N 1
ATOM 1682 C CA . LEU A 1 218 ? 11.670 -19.767 -0.493 1.00 77.81 218 LEU A CA 1
ATOM 1683 C C . LEU A 1 218 ? 11.374 -20.177 -1.942 1.00 77.81 218 LEU A C 1
ATOM 1685 O O . LEU A 1 218 ? 12.283 -20.183 -2.770 1.00 77.81 218 LEU A O 1
ATOM 1689 N N . ALA A 1 219 ? 10.107 -20.446 -2.271 1.00 74.31 219 ALA A N 1
ATOM 1690 C CA . ALA A 1 219 ? 9.703 -20.809 -3.628 1.00 74.31 219 ALA A CA 1
ATOM 1691 C C . ALA A 1 219 ? 9.932 -19.679 -4.655 1.00 74.31 219 ALA A C 1
ATOM 1693 O O . ALA A 1 219 ? 10.265 -19.956 -5.806 1.00 74.31 219 ALA A O 1
ATOM 1694 N N . ASN A 1 220 ? 9.781 -18.409 -4.257 1.00 70.00 220 ASN A N 1
ATOM 1695 C CA . ASN A 1 220 ? 9.957 -17.265 -5.163 1.00 70.00 220 ASN A CA 1
ATOM 1696 C C . ASN A 1 220 ? 11.419 -16.805 -5.293 1.00 70.00 220 ASN A C 1
ATOM 1698 O O . ASN A 1 220 ? 11.846 -16.452 -6.392 1.00 70.00 220 ASN A O 1
ATOM 1702 N N . VAL A 1 221 ? 12.214 -16.862 -4.217 1.00 66.75 221 VAL A N 1
ATOM 1703 C CA . VAL A 1 221 ? 13.654 -16.520 -4.239 1.00 66.75 221 VAL A CA 1
ATOM 1704 C C . VAL A 1 221 ? 14.451 -17.410 -5.200 1.00 66.75 221 VAL A C 1
ATOM 1706 O O . 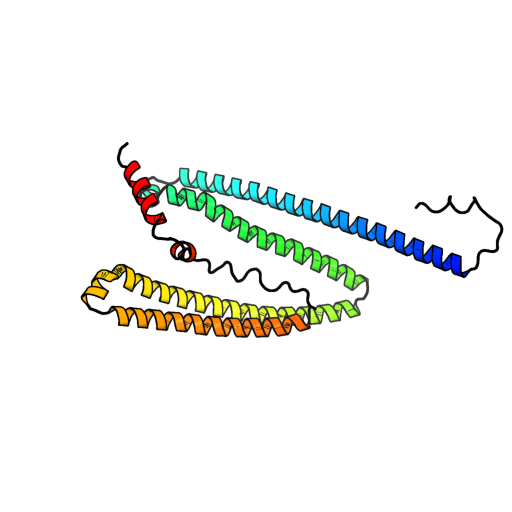VAL A 1 221 ? 15.470 -16.985 -5.734 1.00 66.75 221 VAL A O 1
ATOM 1709 N N . SER A 1 222 ? 13.994 -18.634 -5.478 1.00 58.66 222 SER A N 1
ATOM 1710 C CA . SER A 1 222 ? 14.655 -19.496 -6.467 1.00 58.66 222 SER A CA 1
ATOM 1711 C C . SER A 1 222 ? 14.487 -19.024 -7.921 1.00 58.66 222 SER A C 1
ATOM 1713 O O . SER A 1 222 ? 15.299 -19.400 -8.762 1.00 58.66 222 SER A O 1
ATOM 1715 N N . LEU A 1 223 ? 13.468 -18.212 -8.239 1.00 57.06 223 LEU A N 1
ATOM 1716 C CA . LEU A 1 223 ? 13.198 -17.744 -9.610 1.00 57.06 223 LEU A CA 1
ATOM 1717 C C . LEU A 1 223 ? 13.705 -16.325 -9.889 1.00 57.06 223 LEU A C 1
ATOM 1719 O O . LEU A 1 223 ? 14.151 -16.028 -10.996 1.00 57.06 223 LEU A O 1
ATOM 1723 N N . SER A 1 224 ? 13.645 -15.445 -8.898 1.00 51.09 224 SER A N 1
ATOM 1724 C CA . SER A 1 224 ? 14.252 -14.117 -8.933 1.00 51.09 224 SER A CA 1
ATOM 1725 C C . SER A 1 224 ? 15.498 -14.178 -8.062 1.00 51.09 224 SER A C 1
ATOM 1727 O O . SER A 1 224 ? 15.349 -14.315 -6.853 1.00 51.09 224 SER A O 1
ATOM 1729 N N . GLY A 1 225 ? 16.701 -14.128 -8.653 1.00 46.88 225 GLY A N 1
ATOM 1730 C CA . GLY A 1 225 ? 17.977 -14.144 -7.917 1.00 46.88 225 GLY A CA 1
ATOM 1731 C C . GLY A 1 225 ? 18.033 -13.117 -6.770 1.00 46.88 225 GLY A C 1
ATOM 1732 O O . GLY A 1 225 ? 17.103 -12.333 -6.617 1.00 46.88 225 GLY A O 1
ATOM 1733 N N . PRO A 1 226 ? 19.107 -13.082 -5.959 1.00 41.41 226 PRO A N 1
ATOM 1734 C CA . PRO A 1 226 ? 19.147 -12.381 -4.672 1.00 41.41 226 PRO A CA 1
ATOM 1735 C C . PRO A 1 226 ? 19.145 -10.842 -4.801 1.00 41.41 226 PRO A C 1
ATOM 1737 O O . PRO A 1 226 ? 20.075 -10.159 -4.395 1.00 41.41 226 PRO A O 1
ATOM 1740 N N . SER A 1 227 ? 18.082 -10.255 -5.341 1.00 42.09 227 SER A N 1
ATOM 1741 C CA . SER A 1 227 ? 17.651 -8.900 -5.048 1.00 42.09 227 SER A CA 1
ATOM 1742 C C . SER A 1 227 ? 16.723 -9.006 -3.845 1.00 42.09 227 SER A C 1
ATOM 1744 O O . SER A 1 227 ? 15.506 -9.137 -3.981 1.00 42.09 227 SER A O 1
ATOM 1746 N N . ALA A 1 228 ? 17.342 -9.032 -2.665 1.00 38.69 228 ALA A N 1
ATOM 1747 C CA . ALA A 1 228 ? 16.685 -8.993 -1.370 1.00 38.69 228 ALA A CA 1
ATOM 1748 C C . ALA A 1 228 ? 15.905 -7.676 -1.223 1.00 38.69 228 ALA A C 1
ATOM 1750 O O . ALA A 1 228 ? 16.399 -6.681 -0.707 1.00 38.69 228 ALA A O 1
ATOM 1751 N N . GLY A 1 229 ? 14.678 -7.679 -1.731 1.00 41.41 229 GLY A N 1
ATOM 1752 C CA . GLY A 1 229 ? 13.619 -6.735 -1.402 1.00 41.41 229 GLY A CA 1
ATOM 1753 C C . GLY A 1 229 ? 12.542 -7.461 -0.610 1.00 41.41 229 GLY A C 1
ATOM 1754 O O . GLY A 1 229 ? 11.377 -7.451 -0.987 1.00 41.41 229 GLY A O 1
ATOM 1755 N N . THR A 1 230 ? 12.934 -8.177 0.440 1.00 40.19 230 THR A N 1
ATOM 1756 C CA . THR A 1 230 ? 12.001 -8.842 1.346 1.00 40.19 230 THR A CA 1
ATOM 1757 C C . THR A 1 230 ? 12.238 -8.307 2.741 1.00 40.19 230 THR A C 1
ATOM 1759 O O . THR A 1 230 ? 13.271 -8.612 3.320 1.00 40.19 230 THR A O 1
ATOM 1762 N N . SER A 1 231 ? 11.237 -7.567 3.229 1.00 41.47 231 SER A N 1
ATOM 1763 C CA . SER A 1 231 ? 10.948 -7.213 4.629 1.00 41.47 231 SER A CA 1
ATOM 1764 C C . SER A 1 231 ? 11.033 -5.726 4.985 1.00 41.47 231 SER A C 1
ATOM 1766 O O . SER A 1 231 ? 11.676 -5.366 5.963 1.00 41.47 231 SER A O 1
ATOM 1768 N N . GLU A 1 232 ? 10.311 -4.855 4.279 1.00 41.44 232 GLU A N 1
ATOM 1769 C CA . GLU A 1 232 ? 9.999 -3.537 4.851 1.00 41.44 232 GLU A CA 1
ATOM 1770 C C . GLU A 1 232 ? 8.583 -3.075 4.510 1.00 41.44 232 GLU A C 1
ATOM 1772 O O . GLU A 1 232 ? 8.391 -1.998 3.971 1.00 41.44 232 GLU A O 1
ATOM 1777 N N . ASP A 1 233 ? 7.579 -3.914 4.805 1.00 35.94 233 ASP A N 1
ATOM 1778 C CA . ASP A 1 233 ? 6.204 -3.397 4.963 1.00 35.94 233 ASP A CA 1
ATOM 1779 C C . ASP A 1 233 ? 5.220 -4.273 5.763 1.00 35.94 233 ASP A C 1
ATOM 1781 O O . ASP A 1 233 ? 4.053 -3.928 5.905 1.00 35.94 233 ASP A O 1
ATOM 1785 N N . GLN A 1 234 ? 5.655 -5.387 6.369 1.00 37.19 234 GLN A N 1
ATOM 1786 C CA . GLN A 1 234 ? 4.788 -6.191 7.257 1.00 37.19 234 GLN A CA 1
ATOM 1787 C C . GLN A 1 234 ? 5.066 -6.001 8.756 1.00 37.19 234 GLN A C 1
ATOM 1789 O O . GLN A 1 234 ? 4.690 -6.840 9.567 1.00 37.19 234 GLN A O 1
ATOM 1794 N N . GLY A 1 235 ? 5.703 -4.888 9.130 1.00 31.81 235 GLY A N 1
ATOM 1795 C CA . GLY A 1 235 ? 5.868 -4.472 10.530 1.00 31.81 235 GLY A CA 1
ATOM 1796 C C . GLY A 1 235 ? 4.994 -3.285 10.952 1.00 31.81 235 GLY A C 1
ATOM 1797 O O . GLY A 1 235 ? 4.796 -3.083 12.141 1.00 31.81 235 GLY A O 1
ATOM 1798 N N . LYS A 1 236 ? 4.434 -2.509 10.011 1.00 33.47 236 LYS A N 1
ATOM 1799 C CA . LYS A 1 236 ? 3.789 -1.213 10.315 1.00 33.47 236 LYS A CA 1
ATOM 1800 C C . LYS A 1 236 ? 2.275 -1.275 10.567 1.00 33.47 236 LYS A C 1
ATOM 1802 O O . LYS A 1 236 ? 1.631 -0.238 10.662 1.00 33.47 236 LYS A O 1
ATOM 1807 N N . GLY A 1 237 ? 1.703 -2.476 10.684 1.00 32.12 237 GLY A N 1
ATOM 1808 C CA . GLY A 1 237 ? 0.279 -2.684 10.991 1.00 32.12 237 GLY A CA 1
ATOM 1809 C C . GLY A 1 237 ? -0.026 -3.060 12.446 1.00 32.12 237 GLY A C 1
ATOM 1810 O O . GLY A 1 237 ? -1.188 -3.245 12.781 1.00 32.12 237 GLY A O 1
ATOM 1811 N N . LEU A 1 238 ? 0.996 -3.203 13.298 1.00 37.47 238 LEU A N 1
ATOM 1812 C CA . LEU A 1 238 ? 0.872 -3.647 14.697 1.00 37.47 238 LEU A CA 1
ATOM 1813 C C . LEU A 1 238 ? 1.660 -2.753 15.672 1.00 37.47 238 LEU A C 1
ATOM 1815 O O . LEU A 1 238 ? 1.946 -3.155 16.799 1.00 37.47 238 LEU A O 1
ATOM 1819 N N . ASP A 1 239 ? 1.978 -1.516 15.278 1.00 33.09 239 ASP A N 1
ATOM 1820 C CA . ASP A 1 239 ? 2.449 -0.495 16.218 1.00 33.09 239 ASP A CA 1
ATOM 1821 C C . ASP A 1 239 ? 1.243 0.105 16.952 1.00 33.09 239 ASP A C 1
ATOM 1823 O O . ASP A 1 239 ? 0.782 1.216 16.691 1.00 33.09 239 ASP A O 1
ATOM 1827 N N . HIS A 1 240 ? 0.702 -0.671 17.890 1.00 42.53 240 HIS A N 1
ATOM 1828 C CA . HIS A 1 240 ? -0.247 -0.158 18.865 1.00 42.53 240 HIS A CA 1
ATOM 1829 C C . HIS A 1 240 ? 0.413 0.930 19.740 1.00 42.53 240 HIS A C 1
ATOM 1831 O O . HIS A 1 240 ? 1.613 0.861 20.034 1.00 42.53 240 HIS A O 1
ATOM 1837 N N . PRO A 1 241 ? -0.365 1.892 20.274 1.00 39.97 241 PRO A N 1
ATOM 1838 C CA . PRO A 1 241 ? 0.113 2.923 21.208 1.00 39.97 241 PRO A CA 1
ATOM 1839 C C . PRO A 1 241 ? 0.795 2.388 22.490 1.00 39.97 241 PRO A C 1
ATOM 1841 O O . PRO A 1 241 ? 1.402 3.168 23.227 1.00 39.97 241 PRO A O 1
ATOM 1844 N N . PHE A 1 242 ? 0.773 1.076 22.744 1.00 43.19 242 PHE A N 1
ATOM 1845 C CA . PHE A 1 242 ? 1.351 0.424 23.923 1.00 43.19 242 PHE A CA 1
ATOM 1846 C C . PHE A 1 242 ? 2.878 0.536 24.054 1.00 43.19 242 PHE A C 1
ATOM 1848 O O . PHE A 1 242 ? 3.384 0.528 25.178 1.00 43.19 242 PHE A O 1
ATOM 1855 N N . ARG A 1 243 ? 3.633 0.744 22.963 1.00 38.22 243 ARG A N 1
ATOM 1856 C CA . ARG A 1 243 ? 5.093 0.964 23.070 1.00 38.22 243 ARG A CA 1
ATOM 1857 C C . ARG A 1 243 ? 5.460 2.286 23.752 1.00 38.22 243 ARG A C 1
ATOM 1859 O O . ARG A 1 243 ? 6.550 2.398 24.304 1.00 38.22 243 ARG A O 1
ATOM 1866 N N . ARG A 1 244 ? 4.551 3.271 23.767 1.00 38.34 244 ARG A N 1
ATOM 1867 C CA . ARG A 1 244 ? 4.750 4.533 24.503 1.00 38.34 244 ARG A CA 1
ATOM 1868 C C . ARG A 1 244 ? 4.510 4.404 26.005 1.00 38.34 244 ARG A C 1
ATOM 1870 O O . ARG A 1 244 ? 5.027 5.221 26.756 1.00 38.34 244 ARG A O 1
ATOM 1877 N N . VAL A 1 245 ? 3.771 3.387 26.449 1.00 48.38 245 VAL A N 1
ATOM 1878 C CA . VAL A 1 245 ? 3.465 3.195 27.874 1.00 48.38 245 VAL A CA 1
ATOM 1879 C C . VAL A 1 245 ? 4.588 2.433 28.581 1.00 48.38 245 VAL A C 1
ATOM 1881 O O . VAL A 1 245 ? 4.927 2.769 29.711 1.00 48.38 245 VAL A O 1
ATOM 1884 N N . SER A 1 246 ? 5.259 1.486 27.911 1.00 41.66 246 SER A N 1
ATOM 1885 C CA . SER A 1 246 ? 6.341 0.709 28.545 1.00 41.66 246 SER A CA 1
ATOM 1886 C C . SER A 1 246 ? 7.647 1.492 28.760 1.00 41.66 246 SER A C 1
ATOM 1888 O O . SER A 1 246 ? 8.541 0.988 29.435 1.00 41.66 246 SER A O 1
ATOM 1890 N N . GLN A 1 247 ? 7.781 2.692 28.184 1.00 39.38 247 GLN A N 1
ATOM 1891 C CA . GLN A 1 247 ? 8.932 3.583 28.394 1.00 39.38 247 GLN A CA 1
ATOM 1892 C C . GLN A 1 247 ? 8.614 4.794 29.287 1.00 39.38 247 GLN A C 1
ATOM 1894 O O . GLN A 1 247 ? 9.491 5.620 29.536 1.00 39.38 247 GLN A O 1
ATOM 1899 N N . MET A 1 248 ? 7.389 4.899 29.818 1.00 38.97 248 MET A N 1
ATOM 1900 C CA . MET A 1 248 ? 7.038 5.944 30.781 1.00 38.97 248 MET A CA 1
ATOM 1901 C C . MET A 1 248 ? 7.595 5.607 32.165 1.00 38.97 248 MET A C 1
ATOM 1903 O O . MET A 1 248 ? 6.953 4.991 33.012 1.00 38.97 248 MET A O 1
ATOM 1907 N N . THR A 1 249 ? 8.828 6.042 32.393 1.00 53.81 249 THR A N 1
ATOM 1908 C CA . THR A 1 249 ? 9.464 6.061 33.711 1.00 53.81 249 THR A CA 1
ATOM 1909 C C . THR A 1 249 ? 8.675 6.974 34.661 1.00 53.81 249 THR A C 1
ATOM 1911 O O . THR A 1 249 ? 8.195 8.032 34.256 1.00 53.81 249 THR A O 1
ATOM 1914 N N . HIS A 1 250 ? 8.599 6.626 35.950 1.00 50.19 250 HIS A N 1
ATOM 1915 C CA . HIS A 1 250 ? 7.815 7.298 37.010 1.00 50.19 250 HIS A CA 1
ATOM 1916 C C . HIS A 1 250 ? 8.031 8.833 37.148 1.00 50.19 250 HIS A C 1
ATOM 1918 O O . HIS A 1 250 ? 7.268 9.519 37.831 1.00 50.19 250 HIS A O 1
ATOM 1924 N N . ARG A 1 251 ? 9.060 9.405 36.501 1.00 46.81 251 ARG A N 1
ATOM 1925 C CA . ARG A 1 251 ? 9.297 10.858 36.411 1.00 46.81 251 ARG A CA 1
ATOM 1926 C C . ARG A 1 251 ? 8.386 11.579 35.405 1.00 46.81 251 ARG A C 1
ATOM 1928 O O . ARG A 1 251 ? 8.058 12.735 35.658 1.00 46.81 251 ARG A O 1
ATOM 1935 N N . ASP A 1 252 ? 7.925 10.923 34.339 1.00 45.84 252 ASP A N 1
ATOM 1936 C CA . ASP A 1 252 ? 7.114 11.567 33.287 1.00 45.84 252 ASP A CA 1
ATOM 1937 C C . ASP A 1 252 ? 5.643 11.762 33.680 1.00 45.84 252 ASP A C 1
ATOM 1939 O O . ASP A 1 252 ? 5.002 12.725 33.253 1.00 45.84 252 ASP A O 1
ATOM 1943 N N . MET A 1 253 ? 5.103 10.914 34.562 1.00 47.41 253 MET A N 1
ATOM 1944 C CA . MET A 1 253 ? 3.743 11.096 35.093 1.00 47.41 253 MET A CA 1
ATOM 1945 C C . MET A 1 253 ? 3.622 12.352 35.968 1.00 47.41 253 MET A C 1
ATOM 1947 O O . MET A 1 253 ? 2.590 13.024 35.955 1.00 47.41 253 MET A O 1
ATOM 1951 N N . ARG A 1 254 ? 4.694 12.724 36.683 1.00 49.59 254 ARG A N 1
ATOM 1952 C CA . ARG A 1 254 ? 4.679 13.857 37.622 1.00 49.59 254 ARG A CA 1
ATOM 1953 C C . ARG A 1 254 ? 4.608 15.212 36.908 1.00 49.59 254 ARG A C 1
ATOM 1955 O O . ARG A 1 254 ? 3.941 16.118 37.395 1.00 49.59 254 ARG A O 1
ATOM 1962 N N . TRP A 1 255 ? 5.218 15.336 35.728 1.00 46.56 255 TRP A N 1
ATOM 1963 C CA . TRP A 1 255 ? 5.173 16.569 34.931 1.00 46.56 255 TRP A CA 1
ATOM 1964 C C . TRP A 1 255 ? 3.820 16.801 34.250 1.00 46.56 255 TRP A C 1
ATOM 1966 O O . TRP A 1 255 ? 3.387 17.946 34.119 1.00 46.56 255 TRP A O 1
ATOM 1976 N N . ARG A 1 256 ? 3.102 15.734 33.871 1.00 49.31 256 ARG A N 1
ATOM 1977 C CA . ARG A 1 256 ? 1.791 15.871 33.212 1.00 49.31 256 ARG A CA 1
ATOM 1978 C C . ARG A 1 256 ? 0.655 16.213 34.179 1.00 49.31 256 ARG A C 1
ATOM 1980 O O . ARG A 1 256 ? -0.270 16.904 33.765 1.00 49.31 256 ARG A O 1
ATOM 1987 N N . MET A 1 257 ? 0.747 15.836 35.458 1.00 48.31 257 MET A N 1
ATOM 1988 C CA . MET A 1 257 ? -0.216 16.294 36.475 1.00 48.31 257 MET A CA 1
ATOM 1989 C C . MET A 1 257 ? -0.060 17.788 36.803 1.00 48.31 257 MET A C 1
ATOM 1991 O O . MET A 1 257 ? -1.062 18.488 36.930 1.00 48.31 257 MET A O 1
ATOM 1995 N N . VAL A 1 258 ? 1.171 18.315 36.855 1.00 55.19 258 VAL A N 1
ATOM 1996 C CA . VAL A 1 258 ? 1.409 19.757 37.083 1.00 55.19 258 VAL A CA 1
ATOM 1997 C C . VAL A 1 258 ? 0.911 20.602 35.901 1.00 55.19 258 VAL A C 1
ATOM 1999 O O . VAL A 1 258 ? 0.361 21.682 36.104 1.00 55.19 258 VAL A O 1
ATOM 2002 N N . ALA A 1 259 ? 1.008 20.087 34.671 1.00 49.03 259 ALA A N 1
ATOM 2003 C CA . ALA A 1 259 ? 0.496 20.772 33.483 1.00 49.03 259 ALA A CA 1
ATOM 2004 C C . ALA A 1 259 ? -1.046 20.839 33.414 1.00 49.03 259 ALA A C 1
ATOM 2006 O O . ALA A 1 259 ? -1.581 21.755 32.791 1.00 49.03 259 ALA A O 1
ATOM 2007 N N . TYR A 1 260 ? -1.764 19.911 34.057 1.00 42.94 260 TYR A N 1
ATOM 2008 C CA . TYR A 1 260 ? -3.231 19.962 34.149 1.00 42.94 260 TYR A CA 1
ATOM 2009 C C . TYR A 1 260 ? -3.726 20.865 35.287 1.00 42.94 260 TYR A C 1
ATOM 2011 O O . TYR A 1 260 ? -4.752 21.522 35.130 1.00 42.94 260 TYR A O 1
ATOM 2019 N N . ALA A 1 261 ? -2.978 20.984 36.387 1.00 43.81 261 ALA A N 1
ATOM 2020 C CA . ALA A 1 261 ? -3.340 21.872 37.496 1.00 43.81 261 ALA A CA 1
ATOM 2021 C C . ALA A 1 261 ? -3.285 23.371 37.126 1.00 43.81 261 ALA A C 1
ATOM 2023 O O . ALA A 1 261 ? -4.030 24.165 37.690 1.00 43.81 261 ALA A O 1
ATOM 2024 N N . GLY A 1 262 ? -2.463 23.763 36.144 1.00 40.72 262 GLY A N 1
ATOM 2025 C CA . GLY A 1 262 ? -2.366 25.153 35.673 1.00 40.72 262 GLY A CA 1
ATOM 2026 C C . GLY A 1 262 ? -3.470 25.608 34.708 1.00 40.72 262 GLY A C 1
ATOM 2027 O O . GLY A 1 262 ? -3.519 26.787 34.373 1.00 40.72 262 GLY A O 1
ATOM 2028 N N . LYS A 1 263 ? -4.345 24.705 34.241 1.00 40.75 263 LYS A N 1
ATOM 2029 C CA . LYS A 1 263 ? -5.438 25.025 33.298 1.00 40.75 263 LYS A CA 1
ATOM 2030 C C . LYS A 1 263 ? -6.824 25.155 33.942 1.00 40.75 263 LYS A C 1
ATOM 2032 O O . LYS A 1 263 ? -7.769 25.462 33.231 1.00 40.75 263 LYS A O 1
ATOM 2037 N N . CYS A 1 264 ? -6.943 24.968 35.259 1.00 41.38 264 CYS A N 1
ATOM 2038 C CA . CYS A 1 264 ? -8.195 25.177 36.005 1.00 41.38 264 CYS A CA 1
ATOM 2039 C C . CYS A 1 264 ? -8.250 26.512 36.771 1.00 41.38 264 CYS A C 1
ATOM 2041 O O . CYS A 1 264 ? -9.162 26.721 37.565 1.00 41.38 264 CYS A O 1
ATOM 2043 N N . SER A 1 265 ? -7.297 27.420 36.553 1.00 42.75 265 SER A N 1
ATOM 2044 C CA . SER A 1 265 ? -7.319 28.766 37.137 1.00 42.75 265 SER A CA 1
ATOM 2045 C C . SER A 1 265 ? -6.982 29.820 36.082 1.00 42.75 265 SER A C 1
ATOM 2047 O O . SER A 1 265 ? -5.904 30.411 36.129 1.00 42.75 265 SER A O 1
ATOM 2049 N N . LEU A 1 266 ? -7.869 29.985 35.098 1.00 38.75 266 LEU A N 1
ATOM 2050 C CA . LEU A 1 266 ? -8.055 31.186 34.270 1.00 38.75 266 LEU A CA 1
ATOM 2051 C C . LEU A 1 266 ? -9.349 31.048 33.467 1.00 38.75 266 LEU A C 1
ATOM 2053 O O . LEU A 1 266 ? -9.549 29.960 32.883 1.00 38.75 266 LEU A O 1
#